Protein AF-A0A6I5P0E1-F1 (afdb_monomer_lite)

Secondary structure (DSSP, 8-state):
-HHHHHHHHHHHHT-SS------SSTT-EEEEES-HHHHHHHHHHS-HHHHTTEEEEE--EEEEEETTEEEEEES---S---SEEEE----GGG-B--BTTB-TTSTTSPP-B-HHHHHGGG--TT-EEEEES-HHHHHHHHHH--S-EEEEEETTTTEEEEEE----SSHHHHHHHHHHT-TT-

Radius of gyration: 17.73 Å; chains: 1; bounding box: 43×39×47 Å

Sequence (185 aa):
MADALMKNKLDWEALDEKPKIRNSTPFQLHSVDTSHKWIEQTKSMLPKHLATLITLHYSLAKVGTFQERACHFYEELPDVVPDFIYLDGPDPATVVGNIGGASWQNRDRVVTSGDLLRLEPQLIPGTLIVIDGRTANARFLQAHFYRNWQINYNMASDVTVCELQEKPLGKLNQATIVYCLGKSW

Foldseek 3Di:
DLVVLVVVVVVQVPDPDHFQADDPQGSAAEAEEQDPVVQVVCVVPDDPVSVVRYDYHHWQKEWDDDVNHIAIETPDDDPDADLEEEADDDDQCRYDDADPPDGSVPPVDAHAYCHCVVNLVRYFANRKYKYALRVVNLVVCVVRRPADWDWDADPVRRMIMIGRHDDGPDDNSLSVCCVPVNPVD

Structure (mmCIF, N/CA/C/O backbone):
data_AF-A0A6I5P0E1-F1
#
_entry.id   AF-A0A6I5P0E1-F1
#
loop_
_atom_site.group_PDB
_atom_site.id
_atom_site.type_symbol
_atom_site.label_atom_id
_atom_site.label_alt_id
_atom_site.label_comp_id
_atom_site.label_asym_id
_atom_site.label_entity_id
_atom_site.label_seq_id
_atom_site.pdbx_PDB_ins_code
_atom_site.Cartn_x
_atom_site.Cartn_y
_atom_site.Cartn_z
_atom_site.occupancy
_atom_site.B_iso_or_equiv
_atom_site.auth_seq_id
_atom_site.auth_comp_id
_atom_site.auth_asym_id
_atom_site.auth_atom_id
_atom_site.pdbx_PDB_model_num
ATOM 1 N N . MET A 1 1 ? -11.655 7.849 -2.071 1.00 92.56 1 MET A N 1
ATOM 2 C CA . MET A 1 1 ? -11.020 7.302 -0.848 1.00 92.56 1 MET A CA 1
ATOM 3 C C . MET A 1 1 ? -11.162 8.232 0.351 1.00 92.56 1 MET A C 1
ATOM 5 O O . MET A 1 1 ? -11.811 7.828 1.300 1.00 92.56 1 MET A O 1
ATOM 9 N N . ALA A 1 2 ? -10.631 9.462 0.324 1.00 95.31 2 ALA A N 1
ATOM 10 C CA . ALA A 1 2 ? -10.671 10.353 1.495 1.00 95.31 2 ALA A CA 1
ATOM 11 C C . ALA A 1 2 ? -12.087 10.663 2.016 1.00 95.31 2 ALA A C 1
ATOM 13 O O . ALA A 1 2 ? -12.295 10.700 3.221 1.00 95.31 2 ALA A O 1
ATOM 14 N N . ASP A 1 3 ? -13.062 10.827 1.119 1.00 95.88 3 ASP A N 1
ATOM 15 C CA . ASP A 1 3 ? -14.468 11.030 1.491 1.00 95.88 3 ASP A CA 1
ATOM 16 C C . ASP A 1 3 ? -15.053 9.826 2.256 1.00 95.88 3 ASP A C 1
ATOM 18 O O . ASP A 1 3 ? -15.565 9.969 3.363 1.00 95.88 3 ASP A O 1
ATOM 22 N N . ALA A 1 4 ? -14.852 8.610 1.733 1.00 96.12 4 ALA A N 1
ATOM 23 C CA . ALA A 1 4 ? -15.237 7.375 2.416 1.00 96.12 4 ALA A CA 1
ATOM 24 C C . ALA A 1 4 ? -14.539 7.226 3.781 1.00 96.12 4 ALA A C 1
ATOM 26 O O . ALA A 1 4 ? -15.155 6.797 4.751 1.00 96.12 4 ALA A O 1
ATOM 27 N N . LEU A 1 5 ? -13.270 7.633 3.879 1.00 96.31 5 LEU A N 1
ATOM 28 C CA . LEU A 1 5 ? -12.523 7.605 5.135 1.00 96.31 5 LEU A CA 1
ATOM 29 C C . LEU A 1 5 ? -13.064 8.615 6.156 1.00 96.31 5 LEU A C 1
ATOM 31 O O . LEU A 1 5 ? -13.142 8.299 7.341 1.00 96.31 5 LEU A O 1
ATOM 35 N N . MET A 1 6 ? -13.483 9.799 5.699 1.00 97.44 6 MET A N 1
ATOM 36 C CA . MET A 1 6 ? -14.167 10.790 6.532 1.00 97.44 6 MET A CA 1
ATOM 37 C C . MET A 1 6 ? -15.497 10.242 7.047 1.00 97.44 6 MET A C 1
ATOM 39 O O . MET A 1 6 ? -15.790 10.376 8.231 1.00 97.44 6 MET A O 1
ATOM 43 N N . LYS A 1 7 ? -16.277 9.567 6.197 1.00 97.12 7 LYS A N 1
ATOM 44 C CA . LYS A 1 7 ? -17.504 8.895 6.634 1.00 97.12 7 LYS A CA 1
ATOM 45 C C . LYS A 1 7 ? -17.213 7.838 7.703 1.00 97.12 7 LYS A C 1
ATOM 47 O O . LYS A 1 7 ? -17.819 7.885 8.765 1.00 97.12 7 LYS A O 1
ATOM 52 N N . ASN A 1 8 ? -16.231 6.964 7.476 1.00 96.06 8 ASN A N 1
ATOM 53 C CA . ASN A 1 8 ? -15.833 5.951 8.459 1.00 96.06 8 ASN A CA 1
ATOM 54 C C . ASN A 1 8 ? -15.395 6.579 9.793 1.00 96.06 8 ASN A C 1
ATOM 56 O O . ASN A 1 8 ? -15.665 6.022 10.855 1.00 96.06 8 ASN A O 1
ATOM 60 N N . LYS A 1 9 ? -14.726 7.738 9.742 1.00 96.69 9 LYS A N 1
ATOM 61 C CA . LYS A 1 9 ? -14.345 8.502 10.931 1.00 96.69 9 LYS A CA 1
ATOM 62 C C . LYS A 1 9 ? -15.569 9.000 11.696 1.00 96.69 9 LYS A C 1
ATOM 64 O O . LYS A 1 9 ? -15.622 8.823 12.908 1.00 96.69 9 LYS A O 1
ATOM 69 N N . LEU A 1 10 ? -16.542 9.590 11.003 1.00 97.12 10 LEU A N 1
ATOM 70 C CA . LEU A 1 10 ? -17.783 10.067 11.618 1.00 97.12 10 LEU A CA 1
ATOM 71 C C . LEU A 1 10 ? -18.580 8.911 12.234 1.00 97.12 10 LEU A C 1
ATOM 73 O O . LEU A 1 10 ? -19.022 9.018 13.375 1.00 97.12 10 LEU A O 1
ATOM 77 N N . ASP A 1 11 ? -18.694 7.791 11.517 1.00 96.81 11 ASP A N 1
ATOM 78 C CA . ASP A 1 11 ? -19.377 6.590 12.003 1.00 96.81 11 ASP A CA 1
ATOM 79 C C . ASP A 1 11 ? -18.688 6.035 13.266 1.00 96.81 11 ASP A C 1
ATOM 81 O O . ASP A 1 11 ? -19.353 5.680 14.235 1.00 96.81 11 ASP A O 1
ATOM 85 N N . TRP A 1 12 ? -17.350 6.031 13.302 1.00 95.94 12 TRP A N 1
ATOM 86 C CA . TRP A 1 12 ? -16.567 5.645 14.482 1.00 95.94 12 TRP A CA 1
ATOM 87 C C . TRP A 1 12 ? -16.730 6.604 15.667 1.00 95.94 12 TRP A C 1
ATOM 89 O O . TRP A 1 12 ? -16.776 6.180 16.825 1.00 95.94 12 TRP A O 1
ATOM 99 N N . GLU A 1 13 ? -16.765 7.908 15.401 1.00 96.25 13 GLU A N 1
ATOM 100 C CA . GLU A 1 13 ? -16.949 8.941 16.422 1.00 96.25 13 GLU A CA 1
ATOM 101 C C . GLU A 1 13 ? -18.351 8.896 17.038 1.00 96.25 13 GLU A C 1
ATOM 103 O O . GLU A 1 13 ? -18.489 9.222 18.216 1.00 96.25 13 GLU A O 1
ATOM 108 N N . ALA A 1 14 ? -19.347 8.440 16.276 1.00 97.81 14 ALA A N 1
ATOM 109 C CA . ALA A 1 14 ? -20.731 8.283 16.708 1.00 97.81 14 ALA A CA 1
ATOM 110 C C . ALA A 1 14 ? -21.002 7.012 17.538 1.00 97.81 14 ALA A C 1
ATOM 112 O O . ALA A 1 14 ? -22.114 6.849 18.036 1.00 97.81 14 ALA A O 1
ATOM 113 N N . LEU A 1 15 ? -20.030 6.105 17.697 1.00 96.88 15 LEU A N 1
ATOM 114 C CA . LEU A 1 15 ? -20.199 4.904 18.520 1.00 96.88 15 LEU A CA 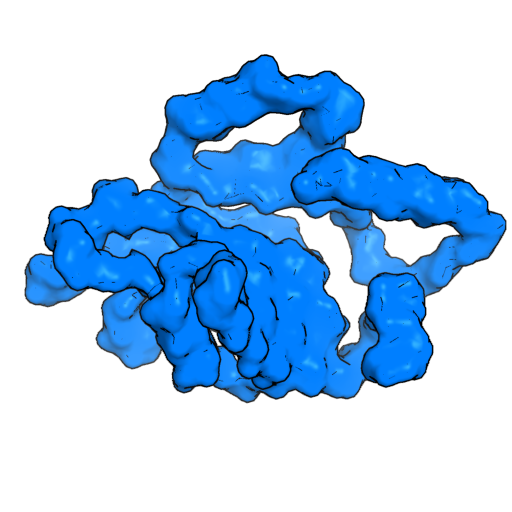1
ATOM 115 C C . LEU A 1 15 ? -20.288 5.247 20.013 1.00 96.88 15 LEU A C 1
ATOM 117 O O . LEU A 1 15 ? -19.378 5.874 20.559 1.00 96.88 15 LEU A O 1
ATOM 121 N N . ASP A 1 16 ? -21.313 4.718 20.687 1.00 96.81 16 ASP A N 1
ATOM 122 C CA . ASP A 1 16 ? -21.450 4.804 22.149 1.00 96.81 16 ASP A CA 1
ATOM 123 C C . ASP A 1 16 ? -20.287 4.101 22.872 1.00 96.81 16 ASP A C 1
ATOM 125 O O . ASP A 1 16 ? -19.719 4.622 23.833 1.00 96.81 16 ASP A O 1
ATOM 129 N N . GLU A 1 17 ? -19.895 2.921 22.380 1.00 95.44 17 GLU A N 1
ATOM 130 C CA . GLU A 1 17 ? -18.760 2.150 22.885 1.00 95.44 17 GLU A CA 1
ATOM 131 C C . GLU A 1 17 ? -17.811 1.789 21.740 1.00 95.44 17 GL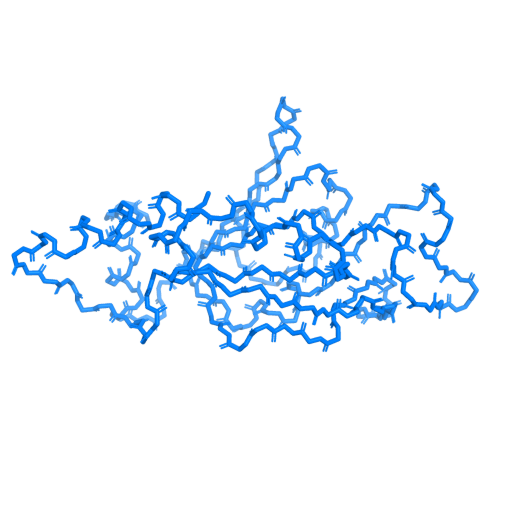U A C 1
ATOM 133 O O . GLU A 1 17 ? -18.169 1.094 20.787 1.00 95.44 17 GLU A O 1
ATOM 138 N N . LYS A 1 18 ? -16.561 2.249 21.846 1.00 94.19 18 LYS A N 1
ATOM 139 C CA . LYS A 1 18 ? -15.531 1.978 20.841 1.00 94.19 18 LYS A CA 1
ATOM 140 C C . LYS A 1 18 ? -14.914 0.596 21.063 1.00 94.19 18 LYS A C 1
ATOM 142 O O . LYS A 1 18 ? -14.460 0.307 22.176 1.00 94.19 18 LYS A O 1
ATOM 147 N N . PRO A 1 19 ? -14.807 -0.249 20.022 1.00 93.19 19 PRO A N 1
ATOM 148 C CA . PRO A 1 19 ? -14.110 -1.519 20.142 1.00 93.19 19 PRO A CA 1
ATOM 149 C C . PRO A 1 19 ? -12.622 -1.290 20.432 1.00 93.19 19 PRO A C 1
ATOM 151 O O . PRO A 1 19 ? -12.005 -0.318 19.991 1.00 93.19 19 PRO A O 1
ATOM 154 N N . LYS A 1 20 ? -12.013 -2.228 21.161 1.00 92.25 20 LYS A N 1
ATOM 155 C CA . LYS A 1 20 ? -10.584 -2.190 21.498 1.00 92.25 20 LYS A CA 1
ATOM 156 C C . LYS A 1 20 ? -9.734 -2.648 20.312 1.00 92.25 20 LYS A C 1
ATOM 158 O O . LYS A 1 20 ? -9.262 -3.783 20.285 1.00 92.25 20 LYS A O 1
ATOM 163 N N . ILE A 1 21 ? -9.551 -1.759 19.342 1.00 90.94 21 ILE A N 1
ATOM 164 C CA . ILE A 1 21 ? -8.697 -1.979 18.170 1.00 90.94 21 ILE A CA 1
ATOM 165 C C . ILE A 1 21 ? -7.292 -1.413 18.399 1.00 90.94 21 ILE A C 1
ATOM 167 O O . ILE A 1 21 ? -7.103 -0.455 19.149 1.00 90.94 21 ILE A O 1
ATOM 171 N N . ARG A 1 22 ? -6.288 -2.000 17.741 1.00 88.75 22 ARG A N 1
ATOM 172 C CA . ARG A 1 22 ? -4.906 -1.501 17.764 1.00 88.75 22 ARG A CA 1
ATOM 173 C C . ARG A 1 22 ? -4.631 -0.681 16.508 1.00 88.75 22 ARG A C 1
ATOM 175 O O . ARG A 1 22 ? -4.157 -1.225 15.519 1.00 88.75 22 ARG A O 1
ATOM 182 N N . ASN A 1 23 ? -4.912 0.614 16.568 1.00 89.19 23 ASN A N 1
ATOM 183 C CA . ASN A 1 23 ? -4.529 1.573 15.536 1.00 89.19 23 ASN A CA 1
ATOM 184 C C . ASN A 1 23 ? -4.254 2.933 16.198 1.00 89.19 23 ASN A C 1
ATOM 186 O O . ASN A 1 23 ? -5.151 3.516 16.804 1.00 89.19 23 ASN A O 1
ATOM 190 N N . SER A 1 24 ? -3.008 3.407 16.138 1.00 88.06 24 SER A N 1
ATOM 191 C CA . SER A 1 24 ? -2.592 4.691 16.724 1.00 88.06 24 SER A CA 1
ATOM 192 C C . SER A 1 24 ? -2.883 5.891 15.823 1.00 88.06 24 SER A C 1
ATOM 194 O O . SER A 1 24 ? -2.895 7.021 16.303 1.00 88.06 24 SER A O 1
ATOM 196 N N . THR A 1 25 ? -3.112 5.656 14.533 1.00 89.00 25 THR A N 1
ATOM 197 C CA . THR A 1 25 ? -3.282 6.679 13.494 1.00 89.00 25 THR A CA 1
ATOM 198 C C . THR A 1 25 ? -4.457 6.312 12.579 1.00 89.00 25 THR A C 1
ATOM 200 O O . THR A 1 25 ? -4.267 6.095 11.380 1.00 89.00 25 THR A O 1
ATOM 203 N N . PRO A 1 26 ? -5.685 6.183 13.121 1.00 93.31 26 PRO A N 1
ATOM 204 C CA . PRO A 1 26 ? -6.834 5.776 12.326 1.00 93.31 26 PRO A CA 1
ATOM 205 C C . PRO A 1 26 ? -7.252 6.886 11.354 1.00 93.31 26 PRO A C 1
ATOM 207 O O . PRO A 1 26 ? -6.981 8.067 11.576 1.00 93.31 26 PRO A O 1
ATOM 210 N N . PHE A 1 27 ? -7.973 6.501 10.300 1.00 95.81 27 PHE A N 1
ATOM 211 C CA . PHE A 1 27 ? -8.553 7.425 9.318 1.00 95.81 27 PHE A CA 1
ATOM 212 C C . PHE A 1 27 ? -7.525 8.298 8.580 1.00 95.81 27 PHE A C 1
ATOM 214 O O . PHE A 1 27 ? -7.800 9.457 8.278 1.00 95.81 27 PHE A O 1
ATOM 221 N N . GLN A 1 28 ? -6.356 7.738 8.259 1.00 96.94 28 GLN A N 1
ATOM 222 C CA . GLN A 1 28 ? -5.344 8.394 7.427 1.00 96.94 28 GLN A CA 1
ATOM 223 C C . GLN A 1 28 ? -5.257 7.769 6.034 1.00 96.94 28 GLN A C 1
ATOM 225 O O . GLN A 1 28 ? -5.335 6.554 5.872 1.00 96.94 28 GLN A O 1
ATOM 230 N N . LEU A 1 29 ? -5.075 8.617 5.024 1.00 97.81 29 LEU A N 1
ATOM 231 C CA . LEU A 1 29 ? -4.816 8.241 3.643 1.00 97.81 29 LEU A CA 1
ATOM 232 C C . LEU A 1 29 ? -3.413 8.706 3.261 1.00 97.81 29 LEU A C 1
ATOM 234 O O . LEU A 1 29 ? -3.129 9.903 3.242 1.00 97.81 29 LEU A O 1
ATOM 238 N N . HIS A 1 30 ? -2.552 7.760 2.904 1.00 98.00 30 HIS A N 1
ATOM 239 C CA . HIS A 1 30 ? -1.230 8.051 2.366 1.00 98.00 30 HIS A CA 1
ATOM 240 C C . HIS A 1 30 ? -1.218 7.726 0.875 1.00 98.00 30 HIS A C 1
ATOM 242 O O . HIS A 1 30 ? -1.670 6.658 0.472 1.00 98.00 30 HIS A O 1
ATOM 248 N N . SER A 1 31 ? -0.701 8.645 0.063 1.00 97.88 31 SER A N 1
ATOM 249 C CA . SER A 1 31 ? -0.504 8.432 -1.375 1.00 97.88 31 SER A CA 1
ATOM 250 C C . SER A 1 31 ? 0.943 8.721 -1.726 1.00 97.88 31 SER A C 1
ATOM 252 O O . SER A 1 31 ? 1.457 9.769 -1.340 1.00 97.88 31 SER A O 1
ATOM 254 N N . VAL A 1 32 ? 1.587 7.816 -2.457 1.00 98.19 32 VAL A N 1
ATOM 255 C CA . VAL A 1 32 ? 2.980 7.952 -2.897 1.00 98.19 32 VAL A CA 1
ATOM 256 C C . VAL A 1 32 ? 3.003 8.133 -4.410 1.00 98.19 32 VAL A C 1
ATOM 258 O O . VAL A 1 32 ? 2.402 7.341 -5.131 1.00 98.19 32 VAL A O 1
ATOM 261 N N . ASP A 1 33 ? 3.682 9.169 -4.896 1.00 97.50 33 ASP A N 1
ATOM 262 C CA . ASP A 1 33 ? 3.776 9.475 -6.325 1.00 97.50 33 ASP A CA 1
ATOM 263 C C . ASP A 1 33 ? 5.205 9.893 -6.709 1.00 97.50 33 ASP A C 1
ATOM 265 O O . ASP A 1 33 ? 5.937 10.507 -5.932 1.00 97.50 33 ASP A O 1
ATOM 269 N N . THR A 1 34 ? 5.595 9.574 -7.941 1.00 97.31 34 THR A N 1
ATOM 270 C CA . THR A 1 34 ? 6.876 9.976 -8.547 1.00 97.31 34 THR A CA 1
ATOM 271 C C . THR A 1 34 ? 6.850 11.381 -9.163 1.00 97.31 34 THR A C 1
ATOM 273 O O . THR A 1 34 ? 7.870 11.861 -9.649 1.00 97.31 34 THR A O 1
ATOM 276 N N . SER A 1 35 ? 5.693 12.045 -9.204 1.00 96.75 35 SER A N 1
ATOM 277 C CA . SER A 1 35 ? 5.481 13.311 -9.906 1.00 96.75 35 SER A CA 1
ATOM 278 C C . SER A 1 35 ? 5.121 14.439 -8.945 1.00 96.75 35 SER A C 1
ATOM 280 O O . SER A 1 35 ? 3.985 14.554 -8.481 1.00 96.75 35 SER A O 1
ATOM 282 N N . HIS A 1 36 ? 6.060 15.367 -8.735 1.00 96.56 36 HIS A N 1
ATOM 283 C CA . HIS A 1 36 ? 5.777 16.621 -8.026 1.00 96.56 36 HIS A CA 1
ATOM 284 C C . HIS A 1 36 ? 4.597 17.380 -8.641 1.00 96.56 36 HIS A C 1
ATOM 286 O O . HIS A 1 36 ? 3.766 17.919 -7.917 1.00 96.56 36 HIS A O 1
ATOM 292 N N . LYS A 1 37 ? 4.485 17.385 -9.975 1.00 97.06 37 LYS A N 1
ATOM 293 C CA . LYS A 1 37 ? 3.384 18.049 -10.679 1.00 97.06 37 LYS A CA 1
ATOM 294 C C . LYS A 1 37 ? 2.027 17.490 -10.244 1.00 97.06 37 LYS A C 1
ATOM 296 O O . LYS A 1 37 ? 1.129 18.270 -9.937 1.00 97.06 37 LYS A O 1
ATOM 301 N N . TRP A 1 38 ? 1.874 16.164 -10.223 1.00 96.56 38 TRP A N 1
ATOM 302 C CA . TRP A 1 38 ? 0.602 15.530 -9.864 1.00 96.56 38 TRP A CA 1
ATOM 303 C C . TRP A 1 38 ? 0.289 15.667 -8.380 1.00 96.56 38 TRP A C 1
ATOM 305 O O . TRP A 1 38 ? -0.869 15.896 -8.028 1.00 96.56 38 TRP A O 1
ATOM 315 N N . ILE A 1 39 ? 1.309 15.632 -7.521 1.00 97.31 39 ILE A N 1
ATOM 316 C CA . ILE A 1 39 ? 1.156 15.922 -6.093 1.00 97.31 39 ILE A CA 1
ATOM 317 C C . ILE A 1 39 ? 0.613 17.340 -5.892 1.00 97.31 39 ILE A C 1
ATOM 319 O O . ILE A 1 39 ? -0.414 17.504 -5.237 1.00 97.31 39 ILE A O 1
ATOM 323 N N . GLU A 1 40 ? 1.244 18.362 -6.474 1.00 97.81 40 GLU A N 1
ATOM 324 C CA . GLU A 1 40 ? 0.811 19.755 -6.297 1.00 97.81 40 GLU A CA 1
ATOM 325 C C . GLU A 1 40 ? -0.564 20.021 -6.919 1.00 97.81 40 GLU A C 1
ATOM 327 O O . GLU A 1 40 ? -1.414 20.674 -6.307 1.00 97.81 40 GLU A O 1
ATOM 332 N N . GLN A 1 41 ? -0.834 19.448 -8.094 1.00 97.50 41 GLN A N 1
ATOM 333 C CA . GLN A 1 41 ? -2.154 19.531 -8.708 1.00 97.50 41 GLN A CA 1
ATOM 334 C C . GLN A 1 41 ? -3.218 18.894 -7.808 1.00 97.50 41 GLN A C 1
ATOM 336 O O . GLN A 1 41 ? -4.250 19.514 -7.555 1.00 97.50 41 GLN A O 1
ATOM 341 N N . THR A 1 42 ? -2.950 17.710 -7.252 1.00 96.75 42 THR A N 1
ATOM 342 C CA . THR A 1 42 ? -3.856 17.048 -6.306 1.00 96.75 42 THR A CA 1
ATOM 343 C C . THR A 1 42 ? -4.091 17.922 -5.078 1.00 96.75 42 THR A C 1
ATOM 345 O O . THR A 1 42 ? -5.247 18.192 -4.758 1.00 96.75 42 THR A O 1
ATOM 348 N N . LYS A 1 43 ? -3.036 18.463 -4.447 1.00 96.44 43 LYS A N 1
ATOM 349 C CA . LYS A 1 43 ? -3.162 19.381 -3.296 1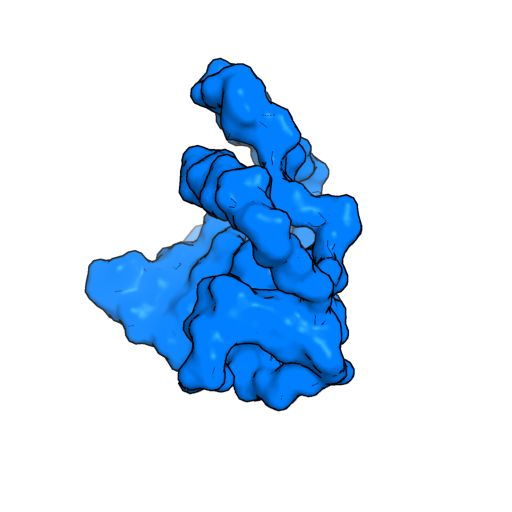.00 96.44 43 LYS A CA 1
ATOM 350 C C . LYS A 1 43 ? -4.088 20.560 -3.589 1.00 96.44 43 LYS A C 1
ATOM 352 O O . LYS A 1 43 ? -4.907 20.902 -2.742 1.00 96.44 43 LYS A O 1
ATOM 357 N N . SER A 1 44 ? -3.985 21.154 -4.779 1.00 96.50 44 SER A N 1
ATOM 358 C CA . SER A 1 44 ? -4.802 22.314 -5.171 1.00 96.50 44 SER A CA 1
ATOM 359 C C . SER A 1 44 ? -6.296 22.006 -5.323 1.00 96.50 44 SER A C 1
ATOM 361 O O . SER A 1 44 ? -7.127 22.893 -5.139 1.00 96.50 44 SER A O 1
ATOM 363 N N . MET A 1 45 ? -6.640 20.753 -5.636 1.00 95.88 45 MET A N 1
ATOM 364 C CA . MET A 1 45 ? -8.018 20.305 -5.861 1.00 95.88 45 MET A CA 1
ATOM 365 C C . MET A 1 45 ? -8.675 19.736 -4.597 1.00 95.88 45 MET A C 1
ATOM 367 O O . MET A 1 45 ? -9.890 19.543 -4.574 1.00 95.88 45 MET A O 1
ATOM 371 N N . LEU A 1 46 ? -7.896 19.440 -3.550 1.00 95.50 46 LEU A N 1
ATOM 372 C CA . LEU A 1 46 ? -8.408 18.793 -2.346 1.00 95.50 46 LEU A CA 1
ATOM 373 C C . LEU A 1 46 ? -9.309 19.735 -1.529 1.00 95.50 46 LEU A C 1
ATOM 375 O O . LEU A 1 46 ? -8.869 20.807 -1.102 1.00 95.50 46 LEU A O 1
ATOM 379 N N . PRO A 1 47 ? -10.550 19.322 -1.208 1.00 96.12 47 PRO A N 1
ATOM 380 C CA . PRO A 1 47 ? -11.373 20.045 -0.251 1.00 96.12 47 PRO A CA 1
ATOM 381 C C . PRO A 1 47 ? -10.675 20.130 1.111 1.00 96.12 47 PRO A C 1
ATOM 383 O O . PRO A 1 47 ? -10.200 19.121 1.633 1.00 96.12 47 PRO A O 1
ATOM 386 N N . LYS A 1 48 ? -10.666 21.321 1.729 1.00 94.81 48 LYS A N 1
ATOM 387 C CA . LYS A 1 48 ? -9.952 21.581 2.997 1.00 94.81 48 LYS A CA 1
ATOM 388 C C . LYS A 1 48 ? -10.282 20.578 4.106 1.00 94.81 48 LYS A C 1
ATOM 390 O O . LYS A 1 48 ? -9.393 20.181 4.849 1.00 94.81 48 LYS A O 1
ATOM 395 N N . HIS A 1 49 ? -11.546 20.167 4.211 1.00 94.38 49 HIS A N 1
ATOM 396 C CA . HIS A 1 49 ? -11.975 19.219 5.238 1.00 94.38 49 HIS A CA 1
ATOM 397 C C . HIS A 1 49 ? -11.395 17.812 5.009 1.00 94.38 49 HIS A C 1
ATOM 399 O O . HIS A 1 49 ? -10.988 17.167 5.971 1.00 94.38 49 HIS A O 1
ATOM 405 N N . LEU A 1 50 ? -11.265 17.366 3.753 1.00 96.19 50 LEU A N 1
ATOM 406 C CA . LEU A 1 50 ? -10.664 16.072 3.409 1.00 96.19 50 LEU A CA 1
ATOM 407 C C . LEU A 1 50 ? -9.138 16.099 3.470 1.00 96.19 50 LEU A C 1
ATOM 409 O O . LEU A 1 50 ? -8.536 15.096 3.835 1.00 96.19 50 LEU A O 1
ATOM 413 N N . ALA A 1 51 ? -8.513 17.238 3.161 1.00 95.81 51 ALA A N 1
ATOM 414 C CA . ALA A 1 51 ? -7.057 17.388 3.183 1.00 95.81 51 ALA A CA 1
ATOM 415 C C . ALA A 1 51 ? -6.435 17.026 4.544 1.00 95.81 51 ALA A C 1
ATOM 417 O O . ALA A 1 51 ? -5.309 16.550 4.593 1.00 95.81 51 ALA A O 1
ATOM 418 N N . THR A 1 52 ? -7.183 17.184 5.642 1.00 94.44 52 THR A N 1
ATOM 419 C CA . THR A 1 52 ? -6.732 16.813 6.995 1.00 94.44 52 THR A CA 1
ATOM 420 C C . THR A 1 52 ? -6.492 15.314 7.191 1.00 94.44 52 THR A C 1
ATOM 422 O O . THR A 1 52 ? -5.791 14.933 8.124 1.00 94.44 52 THR A O 1
ATOM 425 N N . LEU A 1 53 ? -7.059 14.467 6.326 1.00 97.06 53 LEU A N 1
ATOM 426 C CA . LEU A 1 53 ? -6.898 13.013 6.371 1.00 97.06 53 LEU A CA 1
ATOM 427 C C . LEU A 1 53 ? -5.795 12.516 5.431 1.00 97.06 53 LEU A C 1
ATOM 429 O O . LEU A 1 53 ? -5.489 11.329 5.445 1.00 97.06 53 LEU A O 1
ATOM 433 N N . ILE A 1 54 ? -5.239 13.378 4.574 1.00 97.88 54 ILE A N 1
ATOM 434 C CA . ILE A 1 54 ? -4.423 12.963 3.431 1.00 97.88 54 ILE A CA 1
ATOM 435 C C . ILE A 1 54 ? -2.987 13.443 3.606 1.00 97.88 54 ILE A C 1
ATOM 437 O O . ILE A 1 54 ? -2.738 14.636 3.756 1.00 97.88 54 ILE A O 1
ATOM 441 N N . THR A 1 55 ? -2.037 12.523 3.470 1.00 97.81 55 THR A N 1
ATOM 442 C CA . THR A 1 55 ? -0.615 12.847 3.328 1.00 97.81 55 THR A CA 1
ATOM 443 C C . THR A 1 55 ? -0.124 12.378 1.962 1.00 97.81 55 THR A C 1
ATOM 445 O O . THR A 1 55 ? -0.171 11.188 1.647 1.00 97.81 55 THR A O 1
ATOM 448 N N . LEU A 1 56 ? 0.340 13.319 1.139 1.00 98.00 56 LEU A N 1
ATOM 449 C CA . LEU A 1 56 ? 0.909 13.035 -0.179 1.00 98.00 56 LEU A CA 1
ATOM 450 C C . LEU A 1 56 ? 2.435 13.016 -0.086 1.00 98.00 56 LEU A C 1
ATOM 452 O O . LEU A 1 56 ? 3.036 13.991 0.368 1.00 98.00 56 LEU A O 1
ATOM 456 N N . HIS A 1 57 ? 3.040 11.930 -0.551 1.00 98.12 57 HIS A N 1
ATOM 457 C CA . HIS A 1 57 ? 4.475 11.674 -0.507 1.00 98.12 57 HIS A CA 1
ATOM 458 C C . HIS A 1 57 ? 5.041 11.710 -1.918 1.00 98.12 57 HIS A C 1
ATOM 460 O O . HIS A 1 57 ? 4.507 11.070 -2.824 1.00 98.12 57 HIS A O 1
ATOM 466 N N . TYR A 1 58 ? 6.135 12.444 -2.090 1.00 98.12 58 TYR A N 1
ATOM 467 C CA . TYR A 1 58 ? 6.968 12.315 -3.275 1.00 98.12 58 TYR A CA 1
ATOM 468 C C . TYR A 1 58 ? 8.024 11.249 -3.017 1.00 98.12 58 TYR A C 1
ATOM 470 O O . TYR A 1 58 ? 8.711 11.312 -2.002 1.00 98.12 58 TYR A O 1
ATOM 478 N N . SER A 1 59 ? 8.166 10.301 -3.934 1.00 98.19 59 SER A N 1
ATOM 479 C CA . SER A 1 59 ? 9.182 9.258 -3.843 1.00 98.19 59 SER A CA 1
ATOM 480 C C . SER A 1 59 ? 9.545 8.790 -5.242 1.00 98.19 59 SER A C 1
ATOM 482 O O . SER A 1 59 ? 8.663 8.515 -6.055 1.00 98.19 59 SER A O 1
ATOM 484 N N . LEU A 1 60 ? 10.840 8.716 -5.548 1.00 97.44 60 LEU A N 1
ATOM 485 C CA . LEU A 1 60 ? 11.296 8.157 -6.818 1.00 97.44 60 LEU A CA 1
ATOM 486 C C . LEU A 1 60 ? 11.044 6.649 -6.843 1.00 97.44 60 LEU A C 1
ATOM 488 O O . LEU A 1 60 ? 11.160 5.978 -5.822 1.00 97.44 60 LEU A O 1
ATOM 492 N N . ALA A 1 61 ? 10.767 6.107 -8.026 1.00 97.44 61 ALA A N 1
ATOM 493 C CA . ALA A 1 61 ? 10.742 4.668 -8.243 1.00 97.44 61 ALA A CA 1
ATOM 494 C C . ALA A 1 61 ? 12.049 4.229 -8.909 1.00 97.44 61 ALA A C 1
ATOM 496 O O . ALA A 1 61 ? 12.439 4.776 -9.942 1.00 97.44 61 ALA A O 1
ATOM 497 N N . LYS A 1 62 ? 12.730 3.237 -8.338 1.00 97.56 62 LYS A N 1
ATOM 498 C CA . LYS A 1 62 ? 13.997 2.707 -8.850 1.00 97.56 62 LYS A CA 1
ATOM 499 C C . LYS A 1 62 ? 13.878 1.240 -9.207 1.00 97.56 62 LYS A C 1
ATOM 501 O O . LYS A 1 62 ? 13.232 0.459 -8.509 1.00 97.56 62 LYS A O 1
ATOM 506 N N . VAL A 1 63 ? 14.542 0.868 -10.297 1.00 96.94 63 VAL A N 1
ATOM 507 C CA . VAL A 1 63 ? 14.714 -0.533 -10.676 1.00 96.94 63 VAL A CA 1
ATOM 508 C C . VAL A 1 63 ? 15.451 -1.279 -9.558 1.00 96.94 63 VAL A C 1
ATOM 510 O O . VAL A 1 63 ? 16.432 -0.782 -9.006 1.00 96.94 63 VAL A O 1
ATOM 513 N N . GLY A 1 64 ? 14.998 -2.491 -9.250 1.00 96.25 64 GLY A N 1
ATOM 514 C CA . GLY A 1 64 ? 15.628 -3.389 -8.291 1.00 96.25 64 GLY A CA 1
ATOM 515 C C . GLY A 1 64 ? 15.280 -4.848 -8.570 1.00 96.25 64 GLY A C 1
ATOM 516 O O . GLY A 1 64 ? 14.654 -5.179 -9.580 1.00 96.25 64 GLY A O 1
ATOM 517 N N . THR A 1 65 ? 15.691 -5.736 -7.671 1.00 96.50 65 THR A N 1
ATOM 518 C CA . THR A 1 65 ? 15.362 -7.159 -7.753 1.00 96.50 65 THR A CA 1
ATOM 519 C C . THR A 1 65 ? 14.610 -7.629 -6.517 1.00 96.50 65 THR A C 1
ATOM 521 O O . THR A 1 65 ? 14.845 -7.165 -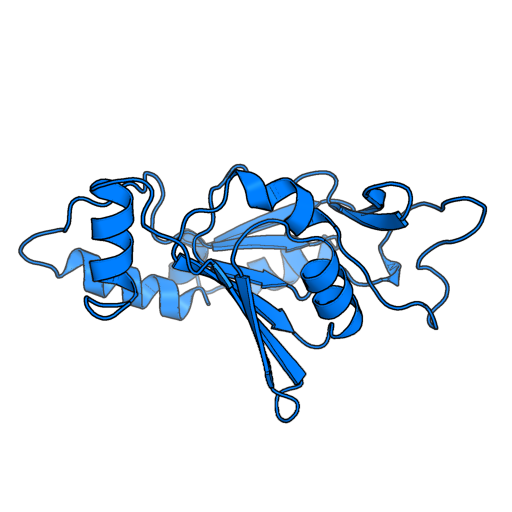5.401 1.00 96.50 65 THR A O 1
ATOM 524 N N . PHE A 1 66 ? 13.709 -8.586 -6.721 1.00 96.62 66 PHE A N 1
ATOM 525 C CA . PHE A 1 66 ? 13.177 -9.438 -5.666 1.00 96.62 66 PHE A CA 1
ATOM 526 C C . PHE A 1 66 ? 13.519 -10.881 -6.023 1.00 96.62 66 PHE A C 1
ATOM 528 O O . PHE A 1 66 ? 13.078 -11.374 -7.061 1.00 96.62 66 PHE A O 1
ATOM 535 N N . GLN A 1 67 ? 14.335 -11.543 -5.196 1.00 95.44 67 GLN A N 1
ATOM 536 C CA . GLN A 1 67 ? 14.867 -12.881 -5.494 1.00 95.44 67 GLN A CA 1
ATOM 537 C C . GLN A 1 67 ? 15.456 -12.966 -6.919 1.00 95.44 67 GLN A C 1
ATOM 539 O O . GLN A 1 67 ? 15.041 -13.802 -7.719 1.00 95.44 67 GLN A O 1
ATOM 544 N N . GLU A 1 68 ? 16.357 -12.041 -7.264 1.00 94.25 68 GLU A N 1
ATOM 545 C CA . GLU A 1 68 ? 16.984 -11.917 -8.595 1.00 94.25 68 GLU A CA 1
ATOM 546 C C . GLU A 1 68 ? 16.036 -11.621 -9.777 1.00 94.25 68 GLU A C 1
ATOM 548 O O . GLU A 1 68 ? 16.480 -11.504 -10.919 1.00 94.25 68 GLU A O 1
ATOM 553 N N . ARG A 1 69 ? 14.731 -11.434 -9.543 1.00 93.31 69 ARG A N 1
ATOM 554 C CA . ARG A 1 69 ? 13.764 -11.068 -10.589 1.00 93.31 69 ARG A CA 1
ATOM 555 C C . ARG A 1 69 ? 13.584 -9.558 -10.642 1.00 93.31 69 ARG A C 1
ATOM 557 O O . ARG A 1 69 ? 13.344 -8.923 -9.614 1.00 93.31 69 ARG A O 1
ATOM 564 N N . ALA A 1 70 ? 13.693 -8.988 -11.839 1.00 94.38 70 ALA A N 1
ATOM 565 C CA . ALA A 1 70 ? 13.590 -7.549 -12.046 1.00 94.38 70 ALA A CA 1
ATOM 566 C C . ALA A 1 70 ? 12.189 -7.023 -11.690 1.00 94.38 70 ALA A C 1
ATOM 568 O O . ALA A 1 70 ? 11.176 -7.531 -12.168 1.00 94.38 70 ALA A O 1
ATOM 569 N N . CYS A 1 71 ? 12.155 -5.970 -10.884 1.00 96.56 71 CYS A N 1
ATOM 570 C CA . CYS A 1 71 ? 10.974 -5.192 -10.523 1.00 96.56 71 CYS A CA 1
ATOM 571 C C . CYS A 1 71 ? 11.416 -3.749 -10.222 1.00 96.56 71 CYS A C 1
ATOM 573 O O . CYS A 1 71 ? 12.558 -3.366 -10.493 1.00 96.56 71 CYS A O 1
ATOM 575 N N . HIS A 1 72 ? 10.527 -2.926 -9.685 1.00 96.69 72 HIS A N 1
ATOM 576 C CA . HIS A 1 72 ? 10.890 -1.622 -9.143 1.00 96.69 72 HIS A CA 1
ATOM 577 C C . HIS A 1 72 ? 10.290 -1.425 -7.758 1.00 96.69 72 HIS A C 1
ATOM 579 O O . HIS A 1 72 ? 9.376 -2.144 -7.348 1.00 96.69 72 HIS A O 1
ATOM 585 N N . PHE A 1 73 ? 10.842 -0.447 -7.059 1.00 97.88 73 PHE A N 1
ATOM 586 C CA . PHE A 1 73 ? 10.448 -0.066 -5.716 1.00 97.88 73 PHE A CA 1
ATOM 587 C C . PHE A 1 73 ? 10.439 1.446 -5.614 1.00 97.88 73 PHE A C 1
ATOM 589 O O . PHE A 1 73 ? 11.276 2.104 -6.240 1.00 97.88 73 PHE A O 1
ATOM 596 N N . TYR A 1 74 ? 9.556 1.986 -4.790 1.00 98.19 74 TYR A N 1
ATOM 597 C CA . TYR A 1 74 ? 9.739 3.348 -4.315 1.00 98.19 74 TYR A CA 1
ATOM 598 C C . TYR A 1 74 ? 10.978 3.412 -3.409 1.00 98.19 74 TYR A C 1
ATOM 600 O O . TYR A 1 74 ? 11.300 2.455 -2.701 1.00 98.19 74 TYR A O 1
ATOM 608 N N . GLU A 1 75 ? 11.710 4.523 -3.457 1.00 97.81 75 GLU A N 1
ATOM 609 C CA . GLU A 1 75 ? 12.850 4.744 -2.558 1.00 97.81 75 GLU A CA 1
ATOM 610 C C . GLU A 1 75 ? 12.392 4.858 -1.109 1.00 97.81 75 GLU A C 1
ATOM 612 O O . GLU A 1 75 ? 12.998 4.284 -0.208 1.00 97.81 75 GLU A O 1
ATOM 617 N N . GLU A 1 76 ? 11.287 5.569 -0.918 1.00 97.00 76 GLU A N 1
ATOM 618 C CA . GLU A 1 76 ? 10.662 5.811 0.371 1.00 97.00 76 GLU A CA 1
ATOM 619 C C . GLU A 1 76 ? 9.175 5.462 0.305 1.00 97.00 76 GLU A C 1
ATOM 621 O O . GLU A 1 76 ? 8.480 5.799 -0.659 1.00 97.00 76 GLU A O 1
ATOM 626 N N . LEU A 1 77 ? 8.695 4.802 1.355 1.00 97.06 77 LEU A N 1
ATOM 627 C CA . LEU A 1 77 ? 7.283 4.561 1.624 1.00 97.06 77 LEU A CA 1
ATOM 628 C C . LEU A 1 77 ? 6.945 5.162 2.994 1.00 97.06 77 LEU A C 1
ATOM 630 O O . LEU A 1 77 ? 7.827 5.245 3.852 1.00 97.06 77 LEU A O 1
ATOM 634 N N . PRO A 1 78 ? 5.690 5.578 3.225 1.00 96.38 78 PRO A N 1
ATOM 635 C CA . PRO A 1 78 ? 5.263 6.042 4.538 1.00 96.38 78 PRO A CA 1
ATOM 636 C C . PRO A 1 78 ? 5.419 4.934 5.587 1.00 96.38 78 PRO A C 1
ATOM 638 O O . PRO A 1 78 ? 5.095 3.776 5.327 1.00 96.38 78 PRO A O 1
ATOM 641 N N . ASP A 1 79 ? 5.861 5.311 6.786 1.00 94.69 79 ASP A N 1
ATOM 642 C CA . ASP A 1 79 ? 5.979 4.408 7.935 1.00 94.69 79 ASP A CA 1
ATOM 643 C C . ASP A 1 79 ? 4.601 4.161 8.570 1.00 94.69 79 ASP A C 1
ATOM 645 O O . ASP A 1 79 ? 4.197 4.811 9.536 1.00 94.69 79 ASP A O 1
ATOM 649 N N . VAL A 1 80 ? 3.827 3.277 7.939 1.00 94.81 80 VAL A N 1
ATOM 650 C CA . VAL A 1 80 ? 2.467 2.908 8.348 1.00 94.81 80 VAL A CA 1
ATOM 651 C C . VAL A 1 80 ? 2.232 1.412 8.159 1.00 94.81 80 VAL A C 1
ATOM 653 O O . VAL A 1 80 ? 2.840 0.770 7.304 1.00 94.81 80 VAL A O 1
ATOM 656 N N . VAL A 1 81 ? 1.282 0.863 8.920 1.00 95.00 81 VAL A N 1
ATOM 657 C CA . VAL A 1 81 ? 0.741 -0.486 8.700 1.00 95.00 81 VAL A CA 1
ATOM 658 C C . VAL A 1 81 ? -0.652 -0.339 8.081 1.00 95.00 81 VAL A C 1
ATOM 660 O O . VAL A 1 81 ? -1.610 -0.102 8.820 1.00 95.00 81 VAL A O 1
ATOM 663 N N . PRO A 1 82 ? -0.783 -0.409 6.744 1.00 95.88 82 PRO A N 1
ATOM 664 C CA . PRO A 1 82 ? -2.063 -0.200 6.082 1.00 95.88 82 PRO A CA 1
ATOM 665 C C . PRO A 1 82 ? -3.002 -1.400 6.268 1.00 95.88 82 PRO A C 1
ATOM 667 O O . PRO A 1 82 ? -2.601 -2.563 6.175 1.00 95.88 82 PRO A O 1
ATOM 670 N N . ASP A 1 83 ? -4.282 -1.108 6.477 1.00 95.62 83 ASP A N 1
ATOM 671 C CA . ASP A 1 83 ? -5.381 -2.075 6.380 1.00 95.62 83 ASP A CA 1
ATOM 672 C C . ASP A 1 83 ? -5.939 -2.164 4.948 1.00 95.62 83 ASP A C 1
ATOM 674 O O . ASP A 1 83 ? -6.435 -3.212 4.541 1.00 95.62 83 ASP A O 1
ATOM 678 N N . PHE A 1 84 ? -5.784 -1.100 4.158 1.00 97.75 84 PHE A N 1
ATOM 679 C CA . PHE A 1 84 ? -6.161 -1.027 2.753 1.00 97.75 84 PHE A CA 1
ATOM 680 C C . PHE A 1 84 ? -5.036 -0.437 1.894 1.00 97.75 84 PHE A C 1
ATOM 682 O O . PHE A 1 84 ? -4.450 0.591 2.238 1.00 97.75 84 PHE A O 1
ATOM 689 N N . ILE A 1 85 ? -4.761 -1.057 0.745 1.00 98.50 85 ILE A N 1
ATOM 690 C CA . ILE A 1 85 ? -3.753 -0.607 -0.224 1.00 98.50 85 ILE A CA 1
ATOM 691 C C . ILE A 1 85 ? -4.376 -0.566 -1.623 1.00 98.50 85 ILE A C 1
ATOM 693 O O . ILE A 1 85 ? -4.942 -1.555 -2.081 1.00 98.50 85 ILE A O 1
ATOM 697 N N . TYR A 1 86 ? -4.209 0.555 -2.328 1.00 98.12 86 TYR A N 1
ATOM 698 C CA . TYR A 1 86 ? -4.553 0.695 -3.745 1.00 98.12 86 TYR A CA 1
ATOM 699 C C . TYR A 1 86 ? -3.277 0.796 -4.590 1.00 98.12 86 TYR A C 1
ATOM 701 O O . TYR A 1 86 ? -2.507 1.746 -4.436 1.00 98.12 86 TYR A O 1
ATOM 709 N N . LEU A 1 87 ? -3.033 -0.180 -5.463 1.00 97.56 87 LEU A N 1
ATOM 710 C CA . LEU A 1 87 ? -1.872 -0.226 -6.349 1.00 97.56 87 LEU A CA 1
ATOM 711 C C . LEU A 1 87 ? -2.256 0.223 -7.764 1.00 97.56 87 LEU A C 1
ATOM 713 O O . LEU A 1 87 ? -2.775 -0.569 -8.549 1.00 97.56 87 LEU A O 1
ATOM 717 N N . ASP A 1 88 ? -1.923 1.474 -8.080 1.00 94.00 88 ASP A N 1
ATOM 718 C CA . ASP A 1 88 ? -2.139 2.098 -9.400 1.00 94.00 88 ASP A CA 1
ATOM 719 C C . ASP A 1 88 ? -0.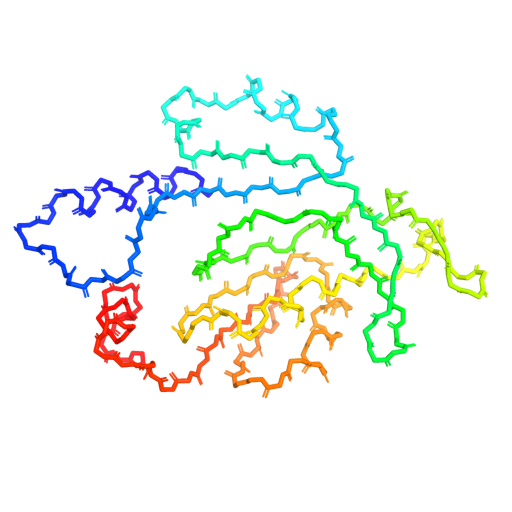922 2.908 -9.900 1.00 94.00 88 ASP A C 1
ATOM 721 O O . ASP A 1 88 ? -0.889 3.452 -11.000 1.00 94.00 88 ASP A O 1
ATOM 725 N N . GLY A 1 89 ? 0.161 2.934 -9.126 1.00 91.06 89 GLY A N 1
ATOM 726 C CA . GLY A 1 89 ? 1.399 3.630 -9.469 1.00 91.06 89 GLY A CA 1
ATOM 727 C C . GLY A 1 89 ? 2.613 2.703 -9.491 1.00 91.06 89 GLY A C 1
ATOM 728 O O . GLY A 1 89 ? 2.510 1.527 -9.129 1.00 91.06 89 GLY A O 1
ATOM 729 N N . PRO A 1 90 ? 3.773 3.221 -9.917 1.00 93.94 90 PRO A N 1
ATOM 730 C CA . PRO A 1 90 ? 3.979 4.491 -10.618 1.00 93.94 90 PRO A CA 1
ATOM 731 C C . PRO A 1 90 ? 3.709 4.355 -12.129 1.00 93.94 90 PRO A C 1
ATOM 733 O O . PRO A 1 90 ? 3.451 3.254 -12.632 1.00 93.94 90 PRO A O 1
ATOM 736 N N . ASP A 1 91 ? 3.809 5.460 -12.871 1.00 92.62 91 ASP A N 1
ATOM 737 C CA . ASP A 1 91 ? 3.975 5.410 -14.329 1.00 92.62 91 ASP A CA 1
ATOM 738 C C . ASP A 1 91 ? 5.287 4.654 -14.663 1.00 92.62 91 ASP A C 1
ATOM 740 O O . ASP A 1 91 ? 6.342 5.024 -14.146 1.00 92.62 91 ASP A O 1
ATOM 744 N N . PRO A 1 92 ? 5.271 3.602 -15.510 1.00 91.50 92 PRO A N 1
ATOM 745 C CA . PRO A 1 92 ? 6.486 2.894 -15.930 1.00 91.50 92 PRO A CA 1
ATOM 746 C C . PRO A 1 92 ? 7.622 3.820 -16.371 1.00 91.50 92 PRO A C 1
ATOM 748 O O . PRO A 1 92 ? 8.788 3.563 -16.063 1.00 91.50 92 PRO A O 1
ATOM 751 N N . ALA A 1 93 ? 7.292 4.893 -17.093 1.00 92.25 93 ALA A N 1
ATOM 752 C CA . ALA A 1 93 ? 8.278 5.796 -17.670 1.00 92.25 93 ALA A CA 1
ATOM 753 C C . ALA A 1 93 ? 9.043 6.600 -16.607 1.00 92.25 93 ALA A C 1
ATOM 755 O O . ALA A 1 93 ? 10.132 7.098 -16.895 1.00 92.25 93 ALA A O 1
ATOM 756 N N . THR A 1 94 ? 8.520 6.713 -15.381 1.00 94.38 94 THR A N 1
ATOM 757 C CA . THR A 1 94 ? 9.190 7.427 -14.284 1.00 94.38 94 THR A CA 1
ATOM 758 C C . THR A 1 94 ? 10.131 6.534 -13.478 1.00 94.38 94 THR A C 1
ATOM 760 O O . THR A 1 94 ? 10.882 7.038 -12.643 1.00 94.38 94 THR A O 1
ATOM 763 N N . VAL A 1 95 ? 10.153 5.223 -13.746 1.00 96.12 95 VAL A N 1
ATOM 764 C CA . VAL A 1 95 ? 11.063 4.285 -13.083 1.00 96.12 95 VAL A CA 1
ATOM 765 C C . VAL A 1 95 ? 12.503 4.510 -13.560 1.00 96.12 95 VAL A C 1
ATOM 767 O O . VAL A 1 95 ? 12.828 4.398 -14.749 1.00 96.12 95 VAL A O 1
ATOM 770 N N . VAL A 1 96 ? 13.390 4.790 -12.604 1.00 96.81 96 VAL A N 1
ATOM 771 C CA . VAL A 1 96 ? 14.793 5.155 -12.826 1.00 96.81 96 VAL A CA 1
ATOM 772 C C . VAL A 1 96 ? 15.709 3.932 -12.730 1.00 96.81 96 VAL A C 1
ATOM 774 O O . VAL A 1 96 ? 15.638 3.149 -11.783 1.00 96.81 96 VAL A O 1
ATOM 777 N N . GLY A 1 97 ? 16.636 3.805 -13.682 1.00 96.50 97 GLY A N 1
ATOM 778 C CA . GLY A 1 97 ? 17.699 2.794 -13.673 1.00 96.50 97 GLY A CA 1
ATOM 779 C C . GLY A 1 97 ? 17.491 1.643 -14.662 1.00 96.50 97 GLY A C 1
ATOM 780 O O . GLY A 1 97 ? 16.593 1.667 -15.503 1.00 96.50 97 GLY A O 1
ATOM 781 N N . ASN A 1 98 ? 18.378 0.646 -14.598 1.00 96.00 98 ASN A N 1
ATOM 782 C CA . ASN A 1 98 ? 18.309 -0.578 -15.399 1.00 96.00 98 ASN A CA 1
ATOM 783 C C . ASN A 1 98 ? 19.024 -1.746 -14.692 1.00 96.00 98 ASN A C 1
ATOM 785 O O . ASN A 1 98 ? 19.908 -1.514 -13.869 1.00 96.00 98 ASN A O 1
ATOM 789 N N . ILE A 1 99 ? 18.671 -2.984 -15.047 1.00 93.25 99 ILE A N 1
ATOM 790 C CA . ILE A 1 99 ? 19.377 -4.213 -14.649 1.00 93.25 99 ILE A CA 1
ATOM 791 C C . ILE A 1 99 ? 19.797 -4.949 -15.914 1.00 93.25 99 ILE A C 1
ATOM 793 O O . ILE A 1 99 ? 18.946 -5.340 -16.712 1.00 93.25 99 ILE A O 1
ATOM 797 N N . GLY A 1 100 ? 21.105 -5.125 -16.117 1.00 91.19 100 GLY A N 1
ATOM 798 C CA . GLY A 1 100 ? 21.630 -5.824 -17.296 1.00 91.19 100 GLY A CA 1
ATOM 799 C C . GLY A 1 100 ? 21.165 -5.209 -18.623 1.00 91.19 100 GLY A C 1
ATOM 800 O O . GLY A 1 100 ? 20.923 -5.935 -19.582 1.00 91.19 100 GLY A O 1
ATOM 801 N N . GLY A 1 101 ? 20.960 -3.885 -18.663 1.00 91.75 101 GLY A N 1
ATOM 802 C CA . GLY A 1 101 ? 20.426 -3.167 -19.825 1.00 91.75 101 GLY A CA 1
ATOM 803 C C . GLY A 1 101 ? 18.895 -3.161 -19.946 1.00 91.75 101 GLY A C 1
ATOM 804 O O . GLY A 1 101 ? 18.359 -2.458 -20.801 1.00 91.75 101 GLY A O 1
ATOM 805 N N . ALA A 1 102 ? 18.161 -3.881 -19.092 1.00 90.88 102 ALA A N 1
ATOM 806 C CA . ALA A 1 102 ? 16.701 -3.830 -19.049 1.00 90.88 102 ALA A CA 1
ATOM 807 C C . ALA A 1 102 ? 16.209 -2.696 -18.134 1.00 90.88 102 ALA A C 1
ATOM 809 O O . ALA A 1 102 ? 16.520 -2.667 -16.946 1.00 90.88 102 ALA A O 1
ATOM 810 N N . SER A 1 103 ? 15.408 -1.782 -18.681 1.00 93.56 103 SER A N 1
ATOM 811 C CA . SER A 1 103 ? 14.727 -0.697 -17.959 1.00 93.56 103 SER A CA 1
ATOM 812 C C . SER A 1 103 ? 13.245 -0.639 -18.333 1.00 93.56 103 SER A C 1
ATOM 814 O O . SER A 1 103 ? 12.840 -1.226 -19.339 1.00 93.56 103 SER A O 1
ATOM 816 N N . TRP A 1 104 ? 12.450 0.122 -17.577 1.00 93.06 104 TRP A N 1
ATOM 817 C CA . TRP A 1 104 ? 11.027 0.376 -17.859 1.00 93.06 104 TRP A CA 1
ATOM 818 C C . TRP A 1 104 ? 10.780 1.516 -18.859 1.00 93.06 104 TRP A C 1
ATOM 820 O O . TRP A 1 104 ? 9.646 1.916 -19.090 1.00 93.06 104 TRP A O 1
ATOM 830 N N . GLN A 1 105 ? 11.835 1.992 -19.525 1.00 92.38 105 GLN A N 1
ATOM 831 C CA . GLN A 1 105 ? 11.722 2.964 -20.618 1.00 92.38 105 GLN A CA 1
ATOM 832 C C . GLN A 1 105 ? 11.211 2.323 -21.922 1.00 92.38 105 GLN A C 1
ATOM 834 O O . GLN A 1 105 ? 10.722 3.016 -22.814 1.00 92.38 105 GLN A O 1
ATOM 839 N N . ASN A 1 106 ? 11.304 0.993 -22.046 1.00 91.12 106 ASN A N 1
ATOM 840 C CA . ASN A 1 106 ? 10.657 0.260 -23.130 1.00 91.12 106 ASN A CA 1
ATOM 841 C C . ASN A 1 106 ? 9.156 0.109 -22.819 1.00 91.12 106 ASN A C 1
ATOM 843 O O . ASN A 1 106 ? 8.793 -0.600 -21.882 1.00 91.12 106 ASN A O 1
ATOM 847 N N . ARG A 1 107 ? 8.308 0.741 -23.641 1.00 88.12 107 ARG A N 1
ATOM 848 C CA . ARG A 1 107 ? 6.845 0.782 -23.477 1.00 88.12 107 ARG A CA 1
ATOM 849 C C . ARG A 1 107 ? 6.151 -0.575 -23.606 1.00 88.12 107 ARG A C 1
ATOM 851 O O . ARG A 1 107 ? 5.038 -0.713 -23.116 1.00 88.12 107 ARG A O 1
ATOM 858 N N . ASP A 1 108 ? 6.806 -1.567 -24.205 1.00 90.31 108 ASP A N 1
ATOM 859 C CA . ASP A 1 108 ? 6.269 -2.927 -24.316 1.00 90.31 108 ASP A CA 1
ATOM 860 C C . ASP A 1 108 ? 6.458 -3.730 -23.017 1.00 90.31 108 ASP A C 1
ATOM 862 O O . ASP A 1 108 ? 5.932 -4.836 -22.874 1.00 90.31 108 ASP A O 1
ATOM 866 N N . ARG A 1 109 ? 7.227 -3.208 -22.049 1.00 89.06 109 ARG A N 1
ATOM 867 C CA . ARG A 1 109 ? 7.412 -3.872 -20.757 1.00 89.06 109 ARG A CA 1
ATOM 868 C C . ARG A 1 109 ? 6.249 -3.585 -19.823 1.00 89.06 109 ARG A C 1
ATOM 870 O O . ARG A 1 109 ? 5.875 -2.443 -19.576 1.00 89.06 109 ARG A O 1
ATOM 877 N N . VAL A 1 110 ? 5.761 -4.650 -19.203 1.00 90.31 110 VAL A N 1
ATOM 878 C CA . VAL A 1 110 ? 4.768 -4.568 -18.135 1.00 90.31 110 VAL A CA 1
ATOM 879 C C . VAL A 1 110 ? 5.371 -3.996 -16.852 1.00 90.31 110 VAL A C 1
ATOM 881 O O . VAL A 1 110 ? 6.515 -4.281 -16.491 1.00 90.31 110 VAL A O 1
ATOM 884 N N . VAL A 1 111 ? 4.590 -3.198 -16.129 1.00 87.00 111 VAL A N 1
ATOM 885 C CA . VAL A 1 111 ? 4.992 -2.609 -14.846 1.00 87.00 111 VAL A CA 1
ATOM 886 C C . VAL A 1 111 ? 4.932 -3.664 -13.751 1.00 87.00 111 VAL A C 1
ATOM 888 O O . VAL A 1 111 ? 3.958 -4.407 -13.660 1.00 87.00 111 VAL A O 1
ATOM 891 N N . THR A 1 112 ? 5.982 -3.762 -12.937 1.00 93.69 112 THR A N 1
ATOM 892 C CA . THR A 1 112 ? 6.057 -4.746 -11.845 1.00 93.69 112 THR A CA 1
ATOM 893 C C . THR A 1 112 ? 6.681 -4.115 -10.602 1.00 93.69 112 THR A C 1
ATOM 895 O O . THR A 1 112 ? 7.905 -4.036 -10.505 1.00 93.69 112 THR A O 1
ATOM 898 N N . SER A 1 113 ? 5.848 -3.619 -9.687 1.00 96.00 113 SER A N 1
ATOM 899 C CA . SER A 1 113 ? 6.244 -3.130 -8.362 1.00 96.00 113 SER A CA 1
ATOM 900 C C . SER A 1 113 ? 6.437 -4.313 -7.417 1.00 96.00 113 SER A C 1
ATOM 902 O O . SER A 1 113 ? 5.609 -5.231 -7.376 1.00 96.00 113 SER A O 1
ATOM 904 N N . GLY A 1 114 ? 7.540 -4.282 -6.670 1.00 97.31 114 GLY A N 1
ATOM 905 C CA . GLY A 1 114 ? 7.863 -5.241 -5.617 1.00 97.31 114 GLY A CA 1
ATOM 906 C C . GLY A 1 114 ? 7.605 -4.718 -4.201 1.00 97.31 114 GLY A C 1
ATOM 907 O O . GLY A 1 114 ? 7.864 -5.445 -3.244 1.00 97.31 114 GLY A O 1
ATOM 908 N N . ASP A 1 115 ? 7.114 -3.486 -4.033 1.00 98.00 115 ASP A N 1
ATOM 909 C CA . ASP A 1 115 ? 6.968 -2.836 -2.720 1.00 98.00 115 ASP A CA 1
ATOM 910 C C . ASP A 1 115 ? 6.113 -3.664 -1.753 1.00 98.00 115 ASP A C 1
ATOM 912 O O . ASP A 1 115 ? 6.478 -3.861 -0.594 1.00 98.00 115 ASP A O 1
ATOM 916 N N . LEU A 1 116 ? 5.027 -4.255 -2.255 1.00 98.19 116 LEU A N 1
ATOM 917 C CA . LEU A 1 116 ? 4.137 -5.096 -1.453 1.00 98.19 116 LEU A CA 1
ATOM 918 C C . LEU A 1 116 ? 4.803 -6.377 -0.945 1.00 98.19 116 LEU A C 1
ATOM 920 O O . LEU A 1 116 ? 4.444 -6.849 0.128 1.00 98.19 116 LEU A O 1
ATOM 924 N N . LEU A 1 117 ? 5.815 -6.900 -1.644 1.00 98.06 117 LEU A N 1
ATOM 925 C CA . LEU A 1 117 ? 6.594 -8.049 -1.170 1.00 98.06 117 LEU A CA 1
ATOM 926 C C . LEU A 1 117 ? 7.501 -7.669 0.012 1.00 98.06 117 LEU A C 1
ATOM 928 O O . LEU A 1 117 ? 7.780 -8.503 0.869 1.00 98.06 117 LEU A O 1
ATOM 932 N N . ARG A 1 118 ? 7.948 -6.405 0.090 1.00 95.62 118 ARG A N 1
ATOM 933 C CA . ARG A 1 118 ? 8.686 -5.883 1.256 1.00 95.62 118 ARG A CA 1
ATOM 934 C C . ARG A 1 118 ? 7.760 -5.604 2.438 1.00 95.62 118 ARG A C 1
ATOM 936 O O . ARG A 1 118 ? 8.165 -5.785 3.584 1.00 95.62 118 ARG A O 1
ATOM 943 N N . LEU A 1 119 ? 6.535 -5.158 2.160 1.00 97.12 119 LEU A N 1
ATOM 944 C CA . LEU A 1 119 ? 5.539 -4.837 3.184 1.00 97.12 119 LEU A CA 1
ATOM 945 C C . LEU A 1 119 ? 4.844 -6.076 3.761 1.00 97.12 119 LEU A C 1
ATOM 947 O O . LEU A 1 119 ? 4.474 -6.049 4.931 1.00 97.12 119 LEU A O 1
ATOM 951 N N . GLU A 1 120 ? 4.695 -7.160 2.992 1.00 97.88 120 GLU A N 1
ATOM 952 C CA . GLU A 1 120 ? 3.930 -8.363 3.367 1.00 97.88 120 GLU A CA 1
ATOM 953 C C . GLU A 1 120 ? 4.164 -8.883 4.806 1.00 97.88 120 GLU A C 1
ATOM 955 O O . GLU A 1 120 ? 3.174 -9.195 5.481 1.00 97.88 120 GLU A O 1
ATOM 960 N N . PRO A 1 121 ? 5.405 -8.959 5.338 1.00 96.94 121 PRO A N 1
ATOM 961 C CA . PRO A 1 121 ? 5.637 -9.422 6.711 1.00 96.94 121 PRO A CA 1
ATOM 962 C C . PRO A 1 121 ? 5.016 -8.533 7.799 1.00 96.94 121 PRO A C 1
ATOM 964 O O . PRO A 1 121 ? 4.823 -8.987 8.923 1.00 96.94 121 PRO A O 1
ATOM 967 N N . GLN A 1 122 ? 4.728 -7.272 7.480 1.00 95.75 122 GLN A N 1
ATOM 968 C CA . GLN A 1 122 ? 4.215 -6.266 8.412 1.00 95.75 122 GLN A CA 1
ATOM 969 C C . GLN A 1 122 ? 2.692 -6.096 8.317 1.00 95.75 122 GLN A C 1
ATOM 971 O O . GLN A 1 122 ? 2.090 -5.491 9.202 1.00 95.75 122 GLN A O 1
ATOM 976 N N . LEU A 1 123 ? 2.060 -6.642 7.272 1.00 97.19 123 LEU A N 1
ATOM 977 C CA . LEU A 1 123 ? 0.610 -6.589 7.085 1.00 97.19 123 LEU A CA 1
ATOM 978 C C . LEU A 1 123 ? -0.106 -7.516 8.075 1.00 97.19 123 LEU A C 1
ATOM 980 O O . LEU A 1 123 ? 0.446 -8.515 8.545 1.00 97.19 123 LEU A O 1
ATOM 984 N N . ILE A 1 124 ? -1.352 -7.194 8.404 1.00 96.88 124 ILE A N 1
ATOM 985 C CA . ILE A 1 124 ? -2.135 -7.945 9.390 1.00 96.88 124 ILE A CA 1
ATOM 986 C C . ILE A 1 124 ? -3.280 -8.698 8.706 1.00 96.88 124 ILE A C 1
ATOM 988 O O . ILE A 1 124 ? -3.783 -8.238 7.685 1.00 96.88 124 ILE A O 1
ATOM 992 N N . PRO A 1 125 ? -3.720 -9.849 9.245 1.00 98.00 125 PRO A N 1
ATOM 993 C CA . PRO A 1 125 ? -4.914 -10.524 8.748 1.00 98.00 125 PRO A CA 1
ATOM 994 C C . PRO A 1 125 ? -6.094 -9.552 8.633 1.00 98.00 125 PRO A C 1
ATOM 996 O O . PRO A 1 125 ? -6.303 -8.724 9.531 1.00 98.00 125 PRO A O 1
ATOM 999 N N . GLY A 1 126 ? -6.813 -9.638 7.513 1.00 97.62 126 GLY A N 1
ATOM 1000 C CA . GLY A 1 126 ? -7.844 -8.680 7.109 1.00 97.62 126 GLY A CA 1
ATOM 1001 C C . GLY A 1 126 ? -7.347 -7.509 6.250 1.00 97.62 126 GLY A C 1
ATOM 1002 O O . GLY A 1 126 ? -8.171 -6.710 5.817 1.00 97.62 126 GLY A O 1
ATOM 1003 N N . THR A 1 127 ? -6.038 -7.382 5.977 1.00 98.25 127 THR A N 1
ATOM 1004 C CA . THR A 1 127 ? -5.539 -6.386 5.013 1.00 98.25 127 THR A CA 1
ATOM 1005 C C . THR A 1 127 ? -6.078 -6.678 3.610 1.00 98.25 127 THR A C 1
ATOM 1007 O O . THR A 1 127 ? -6.001 -7.812 3.126 1.00 98.25 127 THR A O 1
ATOM 1010 N N . LEU A 1 128 ? -6.558 -5.631 2.938 1.00 98.38 128 LEU A N 1
ATOM 1011 C CA . LEU A 1 128 ? -7.081 -5.675 1.577 1.00 98.38 128 LEU A CA 1
ATOM 1012 C C . LEU A 1 128 ? -6.170 -4.901 0.615 1.00 98.38 128 LEU A C 1
ATOM 1014 O O . LEU A 1 128 ? -5.803 -3.754 0.868 1.00 98.38 128 LEU A O 1
ATOM 1018 N N . ILE A 1 129 ? -5.846 -5.512 -0.519 1.00 98.69 129 ILE A N 1
ATOM 1019 C CA . ILE A 1 129 ? -5.104 -4.895 -1.619 1.00 98.69 129 ILE A CA 1
ATOM 1020 C C . ILE A 1 129 ? -6.001 -4.886 -2.852 1.00 98.69 129 ILE A C 1
ATOM 1022 O O . ILE A 1 129 ? -6.555 -5.915 -3.238 1.00 98.69 129 ILE A O 1
ATOM 1026 N N . VAL A 1 130 ? -6.109 -3.731 -3.496 1.00 98.50 130 VAL A N 1
ATOM 1027 C CA . VAL A 1 130 ? -6.769 -3.564 -4.790 1.00 98.50 130 VAL A CA 1
ATOM 1028 C C . VAL A 1 130 ? -5.718 -3.145 -5.806 1.00 98.50 130 VAL A C 1
ATOM 1030 O O . VAL A 1 130 ? -4.990 -2.181 -5.588 1.00 98.50 130 VAL A O 1
ATOM 1033 N N . ILE A 1 131 ? -5.621 -3.886 -6.905 1.00 98.19 131 ILE A N 1
ATOM 1034 C CA . ILE A 1 131 ? -4.674 -3.651 -7.995 1.00 98.19 131 ILE A CA 1
ATOM 1035 C C . ILE A 1 131 ? -5.478 -3.271 -9.237 1.00 98.19 131 ILE A C 1
ATOM 1037 O O . ILE A 1 131 ? -6.253 -4.094 -9.727 1.00 98.19 131 ILE A O 1
ATOM 1041 N N . ASP A 1 132 ? -5.277 -2.053 -9.738 1.00 95.25 132 ASP A N 1
ATOM 1042 C CA . ASP A 1 132 ? -6.037 -1.470 -10.851 1.00 95.25 132 ASP A CA 1
ATOM 1043 C C . ASP A 1 132 ? -5.245 -1.554 -12.163 1.00 95.25 132 ASP A C 1
ATOM 1045 O O . ASP A 1 132 ? -4.095 -1.116 -12.222 1.00 95.25 132 ASP A O 1
ATOM 1049 N N . GLY A 1 133 ? -5.794 -2.207 -13.194 1.00 93.19 133 GLY A N 1
ATOM 1050 C CA . GLY A 1 133 ? -5.213 -2.270 -14.546 1.00 93.19 133 GLY A CA 1
ATOM 1051 C C . GLY A 1 133 ? -3.837 -2.946 -14.669 1.00 93.19 133 GLY A C 1
ATOM 1052 O O . GLY A 1 133 ? -3.201 -2.923 -15.725 1.00 93.19 133 GLY A O 1
ATOM 1053 N N . ARG A 1 134 ? -3.323 -3.551 -13.590 1.00 93.06 134 ARG A N 1
ATOM 1054 C CA . ARG A 1 134 ? -1.938 -4.054 -13.480 1.00 93.06 134 ARG A CA 1
ATOM 1055 C C . ARG A 1 134 ? -1.883 -5.572 -13.348 1.00 93.06 134 ARG A C 1
ATOM 1057 O O . ARG A 1 134 ? -1.167 -6.115 -12.507 1.00 93.06 134 ARG A O 1
ATOM 1064 N N . THR A 1 135 ? -2.595 -6.279 -14.225 1.00 94.81 135 THR A N 1
ATOM 1065 C CA . THR A 1 135 ? -2.713 -7.752 -14.209 1.00 94.81 135 THR A CA 1
ATOM 1066 C C . THR A 1 135 ? -1.360 -8.481 -14.173 1.00 94.81 135 THR A C 1
ATOM 1068 O O . THR A 1 135 ? -1.207 -9.475 -13.463 1.00 94.81 135 THR A O 1
ATOM 1071 N N . ALA A 1 136 ? -0.337 -7.988 -14.880 1.00 94.56 136 ALA A N 1
ATOM 1072 C CA . ALA A 1 136 ? 1.009 -8.566 -14.808 1.00 94.56 136 ALA A CA 1
ATOM 1073 C C . ALA A 1 136 ? 1.644 -8.414 -13.413 1.00 94.56 136 ALA A C 1
ATOM 1075 O O . ALA A 1 136 ? 2.232 -9.366 -12.899 1.00 94.56 136 ALA A O 1
ATOM 1076 N N . ASN A 1 137 ? 1.470 -7.252 -12.775 1.00 97.00 137 ASN A N 1
ATOM 1077 C CA . ASN A 1 137 ? 1.924 -7.019 -11.408 1.00 97.00 137 ASN A CA 1
ATOM 1078 C C . ASN A 1 137 ? 1.159 -7.902 -10.415 1.00 97.00 137 ASN A C 1
ATOM 1080 O O . ASN A 1 137 ? 1.774 -8.451 -9.507 1.00 97.00 137 ASN A O 1
ATOM 1084 N N . ALA A 1 138 ? -0.152 -8.072 -10.600 1.00 97.38 138 ALA A N 1
ATOM 1085 C CA . ALA A 1 138 ? -0.974 -8.941 -9.763 1.00 97.38 138 ALA A CA 1
ATOM 1086 C C . ALA A 1 138 ? -0.506 -10.403 -9.825 1.00 97.38 138 ALA A C 1
ATOM 1088 O O . ALA A 1 138 ? -0.321 -11.035 -8.788 1.00 97.38 138 ALA A O 1
ATOM 1089 N N . ARG A 1 139 ? -0.217 -10.920 -11.028 1.00 97.00 139 ARG A N 1
ATOM 1090 C CA . ARG A 1 139 ? 0.353 -12.268 -11.214 1.00 97.00 139 ARG A CA 1
ATOM 1091 C C . ARG A 1 139 ? 1.743 -12.402 -10.602 1.00 97.00 139 ARG A C 1
ATOM 1093 O O . ARG A 1 139 ? 2.046 -13.428 -10.000 1.00 97.00 139 ARG A O 1
ATOM 1100 N N . PHE A 1 140 ? 2.582 -11.376 -10.745 1.00 97.50 140 PHE A N 1
ATOM 1101 C CA . PHE A 1 140 ? 3.893 -11.349 -10.103 1.00 97.50 140 PHE A CA 1
ATOM 1102 C C . PHE A 1 140 ? 3.763 -11.437 -8.580 1.00 97.50 140 PHE A C 1
ATOM 1104 O O . PHE A 1 140 ? 4.420 -12.275 -7.974 1.00 97.50 140 PHE A O 1
ATOM 1111 N N . LEU A 1 141 ? 2.879 -10.644 -7.972 1.00 98.00 141 LEU A N 1
ATOM 1112 C CA . LEU A 1 141 ? 2.637 -10.678 -6.529 1.00 98.00 141 LEU A CA 1
ATOM 1113 C C . LEU A 1 141 ? 2.052 -12.020 -6.082 1.00 98.00 141 LEU A C 1
ATOM 1115 O O . LEU A 1 141 ? 2.587 -12.626 -5.165 1.00 98.00 141 LEU A O 1
ATOM 1119 N N . GLN A 1 142 ? 1.037 -12.544 -6.775 1.00 97.75 142 GLN A N 1
ATOM 1120 C CA . GLN A 1 142 ? 0.451 -13.859 -6.485 1.00 97.75 142 GLN A CA 1
ATOM 1121 C C . GLN A 1 142 ? 1.495 -14.984 -6.476 1.00 97.75 142 GLN A C 1
ATOM 1123 O O . GLN A 1 142 ? 1.402 -15.899 -5.666 1.00 97.75 142 GLN A O 1
ATOM 1128 N N . ALA A 1 143 ? 2.482 -14.928 -7.371 1.00 97.50 143 ALA A N 1
ATOM 1129 C CA . ALA A 1 143 ? 3.531 -15.939 -7.451 1.00 97.50 143 ALA A CA 1
ATOM 1130 C C . ALA A 1 143 ? 4.606 -15.822 -6.351 1.00 97.50 143 ALA A C 1
ATOM 1132 O O . ALA A 1 143 ? 5.399 -16.750 -6.200 1.00 97.50 143 ALA A O 1
ATOM 1133 N N . HIS A 1 144 ? 4.675 -14.696 -5.630 1.00 97.88 144 HIS A N 1
ATOM 1134 C CA . HIS A 1 144 ? 5.767 -14.399 -4.690 1.00 97.88 144 HIS A CA 1
ATOM 1135 C C . HIS A 1 144 ? 5.315 -14.049 -3.272 1.00 97.88 144 HIS A C 1
ATOM 1137 O O . HIS A 1 144 ? 6.144 -14.108 -2.365 1.00 97.88 144 HIS A O 1
ATOM 1143 N N . PHE A 1 145 ? 4.043 -13.714 -3.065 1.00 97.94 145 PHE A N 1
ATOM 1144 C CA . PHE A 1 145 ? 3.468 -13.677 -1.730 1.00 97.94 145 PHE A CA 1
ATOM 1145 C C . PHE A 1 145 ? 3.594 -15.056 -1.083 1.00 97.94 145 PHE A C 1
ATOM 1147 O O . PHE A 1 145 ? 3.315 -16.079 -1.711 1.00 97.94 145 PHE A O 1
ATOM 1154 N N . TYR A 1 146 ? 4.036 -15.079 0.172 1.00 97.00 146 TYR A N 1
ATOM 1155 C CA . TYR A 1 146 ? 4.231 -16.322 0.924 1.00 97.00 146 TYR A CA 1
ATOM 1156 C C . TYR A 1 146 ? 3.130 -16.571 1.960 1.00 97.00 146 TYR A C 1
ATOM 1158 O O . TYR A 1 146 ? 3.066 -17.660 2.535 1.00 97.00 146 TYR A O 1
ATOM 1166 N N . ARG A 1 147 ? 2.285 -15.569 2.225 1.00 97.94 147 ARG A N 1
ATOM 1167 C CA . ARG A 1 147 ? 1.173 -15.643 3.180 1.00 97.94 147 ARG A CA 1
ATOM 1168 C C . ARG A 1 147 ? -0.130 -16.074 2.511 1.00 97.94 147 ARG A C 1
ATOM 1170 O O . ARG A 1 147 ? -0.214 -16.165 1.286 1.00 97.94 147 ARG A O 1
ATOM 1177 N N . ASN A 1 148 ? -1.159 -16.362 3.308 1.00 97.62 148 ASN A N 1
ATOM 1178 C CA . ASN A 1 148 ? -2.424 -16.883 2.786 1.00 97.62 148 ASN A CA 1
ATOM 1179 C C . ASN A 1 148 ? -3.313 -15.770 2.203 1.00 97.62 148 ASN A C 1
ATOM 1181 O O . ASN A 1 148 ? -4.231 -15.273 2.855 1.00 97.62 148 ASN A O 1
ATOM 1185 N N . TRP A 1 149 ? -3.030 -15.376 0.963 1.00 98.44 149 TRP A N 1
ATOM 1186 C CA . TRP A 1 149 ? -3.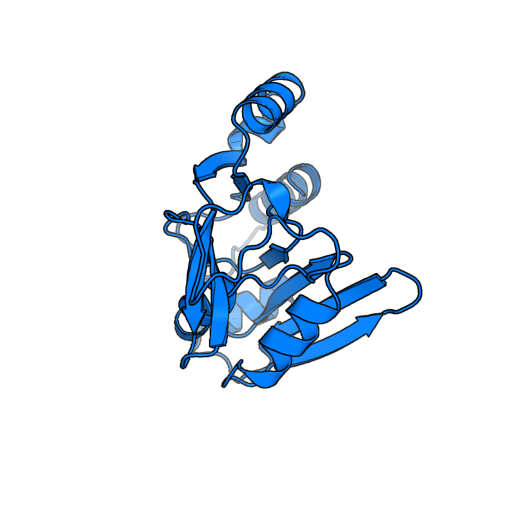825 -14.398 0.225 1.00 98.44 149 TRP A CA 1
ATOM 1187 C C . TRP A 1 149 ? -4.929 -15.066 -0.591 1.00 98.44 149 TRP A C 1
ATOM 1189 O O . TRP A 1 149 ? -4.665 -15.922 -1.437 1.00 98.44 149 TRP A O 1
ATOM 1199 N N . GLN A 1 150 ? -6.164 -14.607 -0.418 1.00 98.00 150 GLN A N 1
ATOM 1200 C CA . GLN A 1 150 ? -7.244 -14.889 -1.353 1.00 98.00 150 GLN A CA 1
ATOM 1201 C C . GLN A 1 150 ? -7.221 -13.843 -2.469 1.00 98.00 150 GLN A C 1
ATOM 1203 O O . GLN A 1 150 ? -7.452 -12.663 -2.221 1.00 98.00 150 GLN A O 1
ATOM 1208 N N . ILE A 1 151 ? -6.934 -14.275 -3.697 1.00 98.25 151 ILE A N 1
ATOM 1209 C CA . ILE A 1 151 ? -6.721 -13.388 -4.847 1.00 98.25 151 ILE A CA 1
ATOM 1210 C C . ILE A 1 151 ? -7.795 -13.647 -5.901 1.00 98.25 151 ILE A C 1
ATOM 1212 O O . ILE A 1 151 ? -7.889 -14.749 -6.439 1.00 98.25 151 ILE A O 1
ATOM 1216 N N . ASN A 1 152 ? -8.585 -12.620 -6.216 1.00 97.81 152 ASN A N 1
ATOM 1217 C CA . ASN A 1 152 ? -9.676 -12.681 -7.183 1.00 97.81 152 ASN A CA 1
ATOM 1218 C C . ASN A 1 152 ? -9.487 -11.607 -8.258 1.00 97.81 152 ASN A C 1
ATOM 1220 O O . ASN A 1 152 ? -9.468 -10.414 -7.958 1.00 97.81 152 ASN A O 1
ATOM 1224 N N . TYR A 1 153 ? -9.384 -12.028 -9.518 1.00 97.75 153 TYR A N 1
ATOM 1225 C CA . TYR A 1 153 ? -9.354 -11.117 -10.659 1.00 97.75 153 TYR A CA 1
ATOM 1226 C C . TYR A 1 153 ? -10.762 -10.917 -11.219 1.00 97.75 153 TYR A C 1
ATOM 1228 O O . TYR A 1 153 ? -11.428 -11.881 -11.604 1.00 97.75 153 TYR A O 1
ATOM 1236 N N . ASN A 1 154 ? -11.201 -9.664 -11.302 1.00 96.06 154 ASN A N 1
ATOM 1237 C CA . ASN A 1 154 ? -12.410 -9.271 -12.008 1.00 96.06 154 ASN A CA 1
ATOM 1238 C C . ASN A 1 154 ? -12.036 -8.685 -13.373 1.00 96.06 154 ASN A C 1
ATOM 1240 O O . ASN A 1 154 ? -11.635 -7.528 -13.481 1.00 96.06 154 ASN A O 1
ATOM 1244 N N . MET A 1 155 ? -12.228 -9.487 -14.419 1.00 94.00 155 MET A N 1
ATOM 1245 C CA . MET A 1 155 ? -11.938 -9.100 -15.800 1.00 94.00 155 MET A CA 1
ATOM 1246 C C . MET A 1 155 ? -12.813 -7.946 -16.303 1.00 94.00 155 MET A C 1
ATOM 1248 O O . MET A 1 155 ? -12.358 -7.157 -17.122 1.00 94.00 155 MET A O 1
ATOM 1252 N N . ALA A 1 156 ? -14.059 -7.828 -15.832 1.00 95.19 156 ALA A N 1
ATOM 1253 C CA . ALA A 1 156 ? -14.979 -6.801 -16.323 1.00 95.19 156 ALA A CA 1
ATOM 1254 C C . ALA A 1 156 ? -14.567 -5.390 -15.880 1.00 95.19 156 ALA A C 1
ATOM 1256 O O . ALA A 1 156 ? -14.797 -4.430 -16.609 1.00 95.19 156 ALA A O 1
ATOM 1257 N N . SER A 1 157 ? -13.962 -5.273 -14.696 1.00 93.19 157 SER A N 1
ATOM 1258 C CA . SER A 1 157 ? -13.439 -4.012 -14.165 1.00 93.19 157 SER A CA 1
ATOM 1259 C C . SER A 1 157 ? -11.920 -3.881 -14.294 1.00 93.19 157 SER A C 1
ATOM 1261 O O . SER A 1 157 ? -11.388 -2.874 -13.860 1.00 93.19 157 SER A O 1
ATOM 1263 N N . ASP A 1 158 ? -11.236 -4.898 -14.826 1.00 95.19 158 ASP A N 1
ATOM 1264 C CA . ASP A 1 158 ? -9.772 -5.040 -14.851 1.00 95.19 158 ASP A CA 1
ATOM 1265 C C . ASP A 1 158 ? -9.089 -4.756 -13.499 1.00 95.19 158 ASP A C 1
ATOM 1267 O O . ASP A 1 158 ? -8.057 -4.094 -13.403 1.00 95.19 158 ASP A O 1
ATOM 1271 N N . VAL A 1 159 ? -9.682 -5.288 -12.427 1.00 97.31 159 VAL A N 1
ATOM 1272 C CA . VAL A 1 159 ? -9.197 -5.116 -11.051 1.00 97.31 159 VAL A CA 1
ATOM 1273 C C . VAL A 1 159 ? -8.891 -6.475 -10.443 1.00 97.31 159 VAL A C 1
ATOM 1275 O O . VAL A 1 159 ? -9.679 -7.414 -10.563 1.00 97.31 159 VAL A O 1
ATOM 1278 N N . THR A 1 160 ? -7.767 -6.581 -9.738 1.00 98.44 160 THR A N 1
ATOM 1279 C CA . THR A 1 160 ? -7.479 -7.728 -8.866 1.00 98.44 160 THR A CA 1
ATOM 1280 C C . THR A 1 160 ? -7.620 -7.321 -7.408 1.00 98.44 160 THR A C 1
ATOM 1282 O O . THR A 1 160 ? -7.044 -6.322 -6.985 1.00 98.44 160 THR A O 1
ATOM 1285 N N . VAL A 1 161 ? -8.361 -8.111 -6.636 1.00 98.44 161 VAL A N 1
ATOM 1286 C CA . VAL A 1 161 ? -8.514 -7.941 -5.190 1.00 98.44 161 VAL A CA 1
ATOM 1287 C C . VAL A 1 161 ? -7.764 -9.061 -4.482 1.00 98.44 161 VAL A C 1
ATOM 1289 O O . VAL A 1 161 ? -8.003 -10.234 -4.774 1.00 98.44 161 VAL A O 1
ATOM 1292 N N . CYS A 1 162 ? -6.878 -8.705 -3.555 1.00 98.56 162 CYS A N 1
ATOM 1293 C CA . CYS A 1 162 ? -6.144 -9.639 -2.708 1.00 98.56 162 CYS A CA 1
ATOM 1294 C C . CYS A 1 162 ? -6.488 -9.367 -1.242 1.00 98.56 162 CYS A C 1
ATOM 1296 O O . CYS A 1 162 ? -6.263 -8.262 -0.755 1.00 98.56 162 CYS A O 1
ATOM 1298 N N . GLU A 1 163 ? -6.984 -10.368 -0.526 1.00 98.44 163 GLU A N 1
ATOM 1299 C CA . GLU A 1 163 ? -7.294 -10.267 0.901 1.00 98.44 163 GLU A CA 1
ATOM 1300 C C . GLU A 1 163 ? -6.434 -11.238 1.711 1.00 98.44 163 GLU A C 1
ATOM 1302 O O . GLU A 1 163 ? -6.322 -12.414 1.360 1.00 98.44 163 GLU A O 1
ATOM 1307 N N . LEU A 1 164 ? -5.816 -10.754 2.791 1.00 98.44 164 LEU A N 1
ATOM 1308 C CA . LEU A 1 164 ? -4.981 -11.572 3.670 1.00 98.44 164 LEU A CA 1
ATOM 1309 C C . LEU A 1 164 ? -5.854 -12.389 4.636 1.00 98.44 164 LEU A C 1
ATOM 1311 O O . LEU A 1 164 ? -6.212 -11.928 5.724 1.00 98.44 164 LEU A O 1
ATOM 1315 N N . GLN A 1 165 ? -6.184 -13.607 4.214 1.00 96.75 165 GLN A N 1
ATOM 1316 C CA . GLN A 1 165 ? -7.130 -14.532 4.840 1.00 96.75 165 GLN A CA 1
ATOM 1317 C C . GLN A 1 165 ? -6.410 -15.491 5.800 1.00 96.75 165 GLN A C 1
ATOM 1319 O O . GLN A 1 165 ? -6.115 -16.644 5.485 1.00 96.75 165 GLN A O 1
ATOM 1324 N N . GLU A 1 166 ? -6.094 -15.016 7.002 1.00 96.44 166 GLU A N 1
ATOM 1325 C CA . GLU A 1 166 ? -5.398 -15.791 8.035 1.00 96.44 166 GLU A CA 1
ATOM 1326 C C . GLU A 1 166 ? -6.092 -15.682 9.393 1.00 96.44 166 GLU A C 1
ATOM 1328 O O . GLU A 1 166 ? -6.875 -14.771 9.652 1.00 96.44 166 GLU A O 1
ATOM 1333 N N . LYS A 1 167 ? -5.760 -16.597 10.313 1.00 96.75 167 LYS A N 1
ATOM 1334 C CA . LYS A 1 167 ? -6.223 -16.471 11.698 1.00 96.75 167 LYS A CA 1
ATOM 1335 C C . LYS A 1 167 ? -5.717 -15.152 12.294 1.00 96.75 167 LYS A C 1
ATOM 1337 O O . LYS A 1 167 ? -4.541 -14.829 12.108 1.00 96.75 167 LYS A O 1
ATOM 1342 N N . PRO A 1 168 ? -6.541 -14.434 13.074 1.00 96.88 168 PRO A N 1
ATOM 1343 C CA . PRO A 1 168 ? -6.105 -13.182 13.669 1.00 96.88 168 PRO A CA 1
ATOM 1344 C C . PRO A 1 168 ? -4.892 -13.375 14.577 1.00 96.88 168 PRO A C 1
ATOM 1346 O O . PRO A 1 168 ? -4.813 -14.345 15.333 1.00 96.88 168 PRO A O 1
ATOM 1349 N N . LEU A 1 169 ? -3.980 -12.403 14.573 1.00 95.62 169 LEU A N 1
ATOM 1350 C CA . LEU A 1 169 ? -2.729 -12.450 15.352 1.00 95.62 169 LEU A CA 1
ATOM 1351 C C . LEU A 1 169 ? -2.950 -12.409 16.877 1.00 95.62 169 LEU A C 1
ATOM 1353 O O . LEU A 1 169 ? -2.016 -12.548 17.662 1.00 95.62 169 LEU A O 1
ATOM 1357 N N . GLY A 1 170 ? -4.185 -12.171 17.314 1.00 95.75 170 GLY A N 1
ATOM 1358 C CA . GLY A 1 170 ? -4.584 -12.117 18.712 1.00 95.75 170 GLY A CA 1
ATOM 1359 C C . GLY A 1 170 ? -5.860 -11.304 18.899 1.00 95.75 170 GLY A C 1
ATOM 1360 O O . GLY A 1 170 ? -6.481 -10.854 17.936 1.00 95.75 170 GLY A O 1
ATOM 1361 N N . LYS A 1 171 ? -6.231 -11.064 20.162 1.00 96.31 171 LYS A N 1
ATOM 1362 C CA . LYS A 1 171 ? -7.499 -10.404 20.529 1.00 96.31 171 LYS A CA 1
ATOM 1363 C C . LYS A 1 171 ? -7.686 -9.026 19.882 1.00 96.31 171 LYS A C 1
ATOM 1365 O O . LYS A 1 171 ? -8.799 -8.690 19.505 1.00 96.31 171 LYS A O 1
ATOM 1370 N N . LEU A 1 172 ? -6.610 -8.246 19.742 1.00 95.56 172 LEU A N 1
ATOM 1371 C CA . LEU A 1 172 ? -6.678 -6.897 19.168 1.00 95.56 172 LEU A CA 1
ATOM 1372 C C . LEU A 1 172 ? -6.926 -6.921 17.653 1.00 95.56 172 LEU A C 1
ATOM 1374 O O . LEU A 1 172 ? -7.797 -6.205 17.178 1.00 95.56 172 LEU A O 1
ATOM 1378 N N . ASN A 1 173 ? -6.216 -7.767 16.900 1.00 96.00 173 ASN A N 1
ATOM 1379 C CA . ASN A 1 173 ? -6.458 -7.913 15.460 1.00 96.00 173 ASN A CA 1
ATOM 1380 C C . ASN A 1 173 ? -7.818 -8.577 15.188 1.00 96.00 173 ASN A C 1
ATOM 1382 O O . ASN A 1 173 ? -8.531 -8.130 14.298 1.00 96.00 173 ASN A O 1
ATOM 1386 N N . GLN A 1 174 ? -8.238 -9.542 16.017 1.00 96.81 174 GLN A N 1
ATOM 1387 C CA . GLN A 1 174 ? -9.590 -10.111 15.958 1.00 96.81 174 GLN A CA 1
ATOM 1388 C C . GLN A 1 174 ? -10.667 -9.036 16.148 1.00 96.81 174 GLN A C 1
ATOM 1390 O O . GLN A 1 174 ? -11.655 -9.040 15.421 1.00 96.81 174 GLN A O 1
ATOM 1395 N N . ALA A 1 175 ? -10.493 -8.125 17.113 1.00 96.25 175 ALA A N 1
ATOM 1396 C CA . ALA A 1 175 ? -11.433 -7.029 17.336 1.00 96.25 175 ALA A CA 1
ATOM 1397 C C . ALA A 1 175 ? -11.506 -6.087 16.125 1.00 96.25 175 ALA A C 1
ATOM 1399 O O . ALA A 1 175 ? -12.606 -5.696 15.740 1.00 96.25 175 ALA A O 1
ATOM 1400 N N . THR A 1 176 ? -10.364 -5.777 15.498 1.00 95.38 176 THR A N 1
ATOM 1401 C CA . THR A 1 176 ? -10.317 -4.997 14.251 1.00 95.38 176 THR A CA 1
ATOM 1402 C C . THR A 1 176 ? -11.088 -5.691 13.131 1.00 95.38 176 THR A C 1
ATOM 1404 O O . THR A 1 176 ? -11.966 -5.077 12.538 1.00 95.38 176 THR A O 1
ATOM 1407 N N . ILE A 1 177 ? -10.823 -6.974 12.880 1.00 96.31 177 ILE A N 1
ATOM 1408 C CA . ILE A 1 177 ? -11.506 -7.758 11.839 1.00 96.31 177 ILE A CA 1
ATOM 1409 C C . ILE A 1 177 ? -13.013 -7.801 12.081 1.00 96.31 177 ILE A C 1
ATOM 1411 O O . ILE A 1 177 ? -13.788 -7.498 11.184 1.00 96.31 177 ILE A O 1
ATOM 1415 N N . VAL A 1 178 ? -13.444 -8.115 13.306 1.00 96.31 178 VAL A N 1
ATOM 1416 C CA . VAL A 1 178 ? -14.874 -8.206 13.636 1.00 96.31 178 VAL A CA 1
ATOM 1417 C C . VAL A 1 178 ? -15.584 -6.875 13.415 1.00 96.31 178 VAL A C 1
ATOM 1419 O O . VAL A 1 178 ? -16.722 -6.869 12.952 1.00 96.31 178 VAL A O 1
ATOM 1422 N N . TYR A 1 179 ? -14.928 -5.766 13.757 1.00 95.12 179 TYR A N 1
ATOM 1423 C CA . TYR A 1 179 ? -15.488 -4.437 13.557 1.00 95.12 179 TYR A CA 1
ATOM 1424 C C . TYR A 1 179 ? -15.537 -4.046 12.074 1.00 95.12 179 TYR A C 1
ATOM 1426 O O . TYR A 1 179 ? -16.573 -3.587 11.606 1.00 95.12 179 TYR A O 1
ATOM 1434 N N . CYS A 1 180 ? -14.442 -4.243 11.334 1.00 93.81 180 CYS A N 1
ATOM 1435 C CA . CYS A 1 180 ? -14.315 -3.767 9.955 1.00 93.81 180 CYS A CA 1
ATOM 1436 C C . CYS A 1 180 ? -14.967 -4.695 8.919 1.00 93.81 180 CYS A C 1
ATOM 1438 O O . CYS A 1 180 ? -15.544 -4.215 7.948 1.00 93.81 180 CYS A O 1
ATOM 1440 N N . LEU A 1 181 ? -14.846 -6.010 9.104 1.00 95.31 181 LEU A N 1
ATOM 1441 C CA . LEU A 1 181 ? -15.184 -7.042 8.112 1.00 95.31 181 LEU A CA 1
ATOM 1442 C C . LEU A 1 181 ? -16.336 -7.951 8.573 1.00 95.31 181 LEU A C 1
ATOM 1444 O O . LEU A 1 181 ? -16.921 -8.678 7.774 1.00 95.31 181 LEU A O 1
ATOM 1448 N N . GLY A 1 182 ? -16.709 -7.875 9.854 1.00 95.44 182 GLY A N 1
ATOM 1449 C CA . GLY A 1 182 ? -17.817 -8.624 10.439 1.00 95.44 182 GLY A CA 1
ATOM 1450 C C . GLY A 1 182 ? -17.393 -9.914 11.145 1.00 95.44 182 GLY A C 1
ATOM 1451 O O . GLY A 1 182 ? -16.264 -10.382 11.058 1.00 95.44 182 GLY A O 1
ATOM 1452 N N . LYS A 1 183 ? -18.330 -10.506 11.897 1.00 92.62 183 LYS A N 1
ATOM 1453 C CA . LYS A 1 183 ? -18.084 -11.706 12.727 1.00 92.62 183 LYS A CA 1
ATOM 1454 C C . LYS A 1 183 ? -17.918 -13.002 11.932 1.00 92.62 183 LYS A C 1
ATOM 1456 O O . LYS A 1 183 ? -17.482 -13.992 12.508 1.00 92.62 183 LYS A O 1
ATOM 1461 N N . SER A 1 184 ? -18.362 -13.009 10.679 1.00 90.38 184 SER A N 1
ATOM 1462 C CA . SER A 1 184 ? -18.319 -14.166 9.781 1.00 90.38 184 SER A CA 1
ATOM 1463 C C . SER A 1 184 ? -17.096 -14.177 8.870 1.00 90.38 184 SER A C 1
ATOM 1465 O O . SER A 1 184 ? -17.014 -15.071 8.031 1.00 90.38 184 SER A O 1
ATOM 1467 N N . TRP A 1 185 ? -16.229 -13.165 8.987 1.00 89.56 185 TRP A N 1
ATOM 1468 C CA . TRP A 1 185 ? -14.916 -13.168 8.356 1.00 89.56 185 TRP A CA 1
ATOM 1469 C C . TRP A 1 185 ? -14.062 -14.315 8.901 1.00 89.56 185 TRP A C 1
ATOM 1471 O O . TRP A 1 185 ? -14.133 -14.568 10.131 1.00 89.56 185 TRP A O 1
#

pLDDT: mean 95.74, std 2.48, range [87.0, 98.69]